Protein AF-A0A661SK79-F1 (afdb_monomer_lite)

Radius of gyration: 37.43 Å; chains: 1; bounding box: 78×34×116 Å

Secondary structure (DSSP, 8-state):
------------HHHHHHHHHHHHHHHHHHHHHHHHHHHHHSHHHHHHHHHHHHHHHTTSS-HHHHTHHHHHHHHHHHHHHHHHHHHHHHHHHHHIIIIIHHHHHHHHHHHHHHTT-TT------SSSHHHHHHHHHHHHHHHHHHHHHHHHHHHHHHHHHHHHHHHHHHSSS--HHHHHHHHHHHHHHHHHHHHHHHHHHHS-------

pLDDT: mean 87.16, std 12.62, range [37.53, 96.56]

Structure (mmCIF, N/CA/C/O backbone):
data_AF-A0A661SK79-F1
#
_entry.id   AF-A0A661SK79-F1
#
loop_
_atom_site.group_PDB
_atom_site.id
_atom_site.type_symbol
_atom_site.label_atom_id
_atom_site.label_alt_id
_atom_site.label_comp_id
_atom_site.label_asym_id
_atom_site.label_entity_id
_atom_site.label_seq_id
_atom_site.pdbx_PDB_ins_code
_atom_site.Cartn_x
_atom_site.Cartn_y
_atom_site.Cartn_z
_atom_site.occupancy
_atom_site.B_iso_or_equiv
_atom_site.auth_seq_id
_atom_site.auth_comp_id
_atom_site.auth_asym_id
_atom_site.auth_atom_id
_atom_site.pdbx_PDB_model_num
ATOM 1 N N . MET A 1 1 ? 19.620 -1.901 37.752 1.00 47.84 1 MET A N 1
ATOM 2 C CA . MET A 1 1 ? 20.521 -2.400 36.691 1.00 47.84 1 MET A CA 1
ATOM 3 C C . MET A 1 1 ? 20.091 -3.810 36.329 1.00 47.84 1 MET A C 1
ATOM 5 O O . MET A 1 1 ? 20.359 -4.714 37.102 1.00 47.84 1 MET A O 1
ATOM 9 N N . ASN A 1 2 ? 19.364 -3.959 35.220 1.00 37.53 2 ASN A N 1
ATOM 10 C CA . ASN A 1 2 ? 19.483 -5.086 34.293 1.00 37.53 2 ASN A CA 1
ATOM 11 C C . ASN A 1 2 ? 18.703 -4.750 33.012 1.00 37.53 2 ASN A C 1
ATOM 13 O O . ASN A 1 2 ? 17.481 -4.707 32.998 1.00 37.53 2 ASN A O 1
ATOM 17 N N . GLU A 1 3 ? 19.472 -4.395 31.985 1.00 42.34 3 GLU A N 1
ATOM 18 C CA . GLU A 1 3 ? 19.412 -5.050 30.678 1.00 42.34 3 GLU A CA 1
ATOM 19 C C . GLU A 1 3 ? 18.049 -5.132 29.962 1.00 42.34 3 GLU A C 1
ATOM 21 O O . GLU A 1 3 ? 17.517 -6.206 29.722 1.00 42.34 3 GLU A O 1
ATOM 26 N N . TYR A 1 4 ? 17.564 -3.986 29.478 1.00 46.66 4 TYR A N 1
ATOM 27 C CA . TYR A 1 4 ? 16.831 -3.927 28.205 1.00 46.66 4 TYR A CA 1
ATOM 28 C C . TYR A 1 4 ? 17.685 -3.187 27.176 1.00 46.66 4 TYR A C 1
ATOM 30 O O . TYR A 1 4 ? 17.387 -2.088 26.711 1.00 46.66 4 TYR A O 1
ATOM 38 N N . ALA A 1 5 ? 18.823 -3.804 26.861 1.00 48.47 5 ALA A N 1
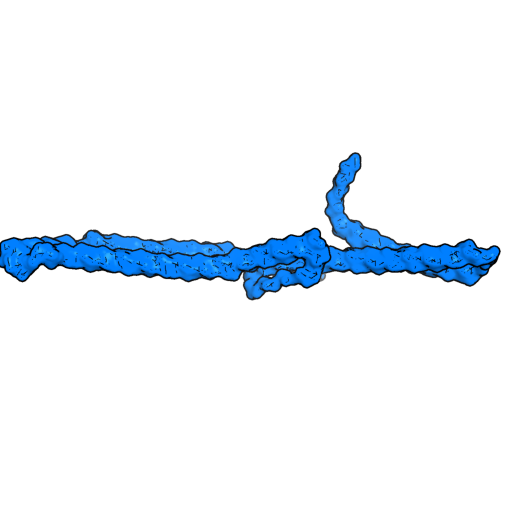ATOM 39 C CA . ALA A 1 5 ? 19.601 -3.478 25.686 1.00 48.47 5 ALA A CA 1
ATOM 40 C C . ALA A 1 5 ? 18.971 -4.167 24.464 1.00 48.47 5 ALA A C 1
ATOM 42 O O . ALA A 1 5 ? 18.981 -5.389 24.354 1.00 48.47 5 ALA A O 1
ATOM 43 N N . GLY A 1 6 ? 18.499 -3.363 23.509 1.00 48.44 6 GLY A N 1
ATOM 44 C CA . GLY A 1 6 ? 18.533 -3.716 22.089 1.00 48.44 6 GLY A CA 1
ATOM 45 C C . GLY A 1 6 ? 17.249 -4.259 21.455 1.00 48.44 6 GLY A C 1
ATOM 46 O O . GLY A 1 6 ? 17.018 -5.462 21.451 1.00 48.44 6 GLY A O 1
ATOM 47 N N . LYS A 1 7 ? 16.511 -3.366 20.776 1.00 47.19 7 LYS A N 1
ATOM 48 C CA . LYS A 1 7 ? 15.837 -3.516 19.456 1.00 47.19 7 LYS A CA 1
ATOM 49 C C . LYS A 1 7 ? 14.870 -2.329 19.310 1.00 47.19 7 LYS A C 1
ATOM 51 O O . LYS A 1 7 ? 14.135 -2.056 20.236 1.00 47.19 7 LYS A O 1
ATOM 56 N N . LYS A 1 8 ? 14.811 -1.548 18.233 1.00 47.47 8 LYS A N 1
ATOM 57 C CA . LYS A 1 8 ? 15.220 -1.720 16.835 1.00 47.47 8 LYS A CA 1
ATOM 58 C C . LYS A 1 8 ? 16.010 -0.486 16.383 1.00 47.47 8 LYS A C 1
ATOM 60 O O . LYS A 1 8 ? 15.503 0.627 16.425 1.00 47.47 8 LYS A O 1
ATOM 65 N N . LYS A 1 9 ? 17.197 -0.683 15.805 1.00 48.34 9 LYS A N 1
ATOM 66 C CA . LYS A 1 9 ? 17.617 0.199 14.707 1.00 48.34 9 LYS A CA 1
ATOM 67 C C . LYS A 1 9 ? 16.618 -0.064 13.578 1.00 48.34 9 LYS A C 1
ATOM 69 O O . LYS A 1 9 ? 16.749 -1.097 12.921 1.00 48.34 9 LYS A O 1
ATOM 74 N N . SER A 1 10 ? 15.612 0.795 13.401 1.00 54.12 10 SER A N 1
ATOM 75 C CA . SER A 1 10 ? 14.792 0.779 12.187 1.00 54.12 10 SER A CA 1
ATOM 76 C C . SER A 1 10 ? 15.742 1.084 11.034 1.00 54.12 10 SER A C 1
ATOM 78 O O . SER A 1 10 ? 16.257 2.190 10.872 1.00 54.12 10 SER A O 1
ATOM 80 N N . LYS A 1 11 ? 16.167 0.025 10.348 1.00 57.53 11 LYS A N 1
ATOM 81 C CA . LYS A 1 11 ? 17.057 0.135 9.203 1.00 57.53 11 LYS A CA 1
ATOM 82 C C . LYS A 1 11 ? 16.152 0.623 8.082 1.00 57.53 11 LYS A C 1
ATOM 84 O O . LYS A 1 11 ? 15.254 -0.123 7.717 1.00 57.53 11 LYS A O 1
ATOM 89 N N . HIS A 1 12 ? 16.377 1.851 7.613 1.00 60.12 12 HIS A N 1
ATOM 90 C CA . HIS A 1 12 ? 15.622 2.539 6.560 1.00 60.12 12 HIS A CA 1
ATOM 91 C C . HIS A 1 12 ? 15.527 1.717 5.253 1.00 60.12 12 HIS A C 1
ATOM 93 O O . HIS A 1 12 ? 16.247 1.966 4.280 1.00 60.12 12 HIS A O 1
ATOM 99 N N . ASN A 1 13 ? 14.719 0.659 5.241 1.00 77.12 13 ASN A N 1
ATOM 100 C CA . ASN A 1 13 ? 14.707 -0.354 4.193 1.00 77.12 13 ASN A CA 1
ATOM 101 C C . ASN A 1 13 ? 13.784 0.074 3.053 1.00 77.12 13 ASN A C 1
ATOM 103 O O . ASN A 1 13 ? 14.110 -0.178 1.891 1.00 77.12 13 ASN A O 1
ATOM 107 N N . LEU A 1 14 ? 12.679 0.762 3.354 1.00 84.50 14 LEU A N 1
ATOM 108 C CA . LEU A 1 14 ? 11.787 1.323 2.346 1.00 84.50 14 LEU A CA 1
ATOM 109 C C . LEU A 1 14 ? 12.487 2.442 1.581 1.00 84.50 14 LEU A C 1
ATOM 111 O O . LEU A 1 14 ? 12.554 2.377 0.357 1.00 84.50 14 LEU A O 1
ATOM 115 N N . GLN A 1 15 ? 13.096 3.404 2.284 1.00 84.19 15 GLN A N 1
ATOM 116 C CA . GLN A 1 15 ? 13.842 4.488 1.635 1.00 84.19 15 GLN A CA 1
ATOM 117 C C . GLN A 1 15 ? 14.949 3.927 0.734 1.00 84.19 15 GLN A C 1
ATOM 119 O O . GLN A 1 15 ? 15.106 4.352 -0.411 1.00 84.19 15 GLN A O 1
ATOM 124 N N . ARG A 1 16 ? 15.686 2.917 1.213 1.00 87.44 16 ARG A N 1
ATOM 125 C CA . ARG A 1 16 ? 16.704 2.234 0.408 1.00 87.44 16 ARG A CA 1
ATOM 126 C C . ARG A 1 16 ? 16.103 1.551 -0.822 1.00 87.44 16 ARG A C 1
ATOM 128 O O . ARG A 1 16 ? 16.699 1.621 -1.890 1.00 87.44 16 ARG A O 1
ATOM 135 N N . THR A 1 17 ? 14.939 0.922 -0.691 1.00 87.31 17 THR A N 1
ATOM 136 C CA . THR A 1 17 ? 14.228 0.284 -1.811 1.00 87.31 17 THR A CA 1
ATOM 137 C C . THR A 1 17 ? 13.778 1.317 -2.846 1.00 87.31 17 THR A C 1
ATOM 139 O O . THR A 1 17 ? 14.004 1.116 -4.037 1.00 87.31 17 THR A O 1
ATOM 142 N N . MET A 1 18 ? 13.246 2.463 -2.408 1.00 90.44 18 MET A N 1
ATOM 143 C CA . MET A 1 18 ? 12.892 3.574 -3.298 1.00 90.44 18 MET A CA 1
ATOM 144 C C . MET A 1 18 ? 14.120 4.099 -4.050 1.00 90.44 18 MET A C 1
ATOM 146 O O . MET A 1 18 ? 14.074 4.255 -5.268 1.00 90.44 18 MET A O 1
ATOM 150 N N . ILE A 1 19 ? 15.244 4.302 -3.351 1.00 91.81 19 ILE A N 1
ATOM 151 C CA . ILE A 1 19 ? 16.511 4.704 -3.979 1.00 91.81 19 ILE A CA 1
ATOM 152 C C . ILE A 1 19 ? 16.958 3.662 -5.011 1.00 91.81 19 ILE A C 1
ATOM 154 O O . ILE A 1 19 ? 17.368 4.038 -6.104 1.00 91.81 19 ILE A O 1
ATOM 158 N N . ILE A 1 20 ? 16.851 2.364 -4.709 1.00 90.75 20 ILE A N 1
ATOM 159 C CA . ILE A 1 20 ? 17.201 1.295 -5.656 1.00 90.75 20 ILE A CA 1
ATOM 160 C C . ILE A 1 20 ? 16.344 1.381 -6.925 1.00 90.75 20 ILE A C 1
ATOM 162 O O . ILE A 1 20 ? 16.894 1.262 -8.014 1.00 90.75 20 ILE A O 1
ATOM 166 N N . TYR A 1 21 ? 15.038 1.633 -6.823 1.00 92.75 21 TYR A N 1
ATOM 167 C CA . TYR A 1 21 ? 14.179 1.801 -8.001 1.00 92.75 21 TYR A CA 1
ATOM 168 C C . TYR A 1 21 ? 14.593 2.995 -8.867 1.00 92.75 21 TYR A C 1
ATOM 170 O O . TYR A 1 21 ? 14.729 2.846 -10.084 1.00 92.75 21 TYR A O 1
ATOM 178 N N . PHE A 1 22 ? 14.887 4.147 -8.257 1.00 92.12 22 PHE A N 1
ATOM 179 C CA . PHE A 1 22 ? 15.407 5.303 -8.995 1.00 92.12 22 PHE A CA 1
ATOM 180 C C . PHE A 1 22 ? 16.770 5.021 -9.631 1.00 92.12 22 PHE A C 1
ATOM 182 O O . PHE A 1 22 ? 16.997 5.390 -10.783 1.00 92.12 22 PHE A O 1
ATOM 189 N N . LEU A 1 23 ? 17.663 4.332 -8.917 1.00 93.81 23 LEU A N 1
ATOM 190 C CA . LEU A 1 23 ? 18.970 3.947 -9.443 1.00 93.81 23 LEU A CA 1
ATOM 191 C C . LEU A 1 23 ? 18.857 2.944 -10.591 1.00 93.81 23 LEU A C 1
ATOM 193 O O . LEU A 1 23 ? 19.612 3.067 -11.546 1.00 93.81 23 LEU A O 1
ATOM 197 N N . LEU A 1 24 ? 17.921 1.993 -10.548 1.00 90.69 24 LEU A N 1
ATOM 198 C CA . LEU A 1 24 ? 17.693 1.042 -11.641 1.00 90.69 24 LEU A CA 1
ATOM 199 C C . LEU A 1 24 ? 17.244 1.755 -12.920 1.00 90.69 24 LEU A C 1
ATOM 201 O O . LEU A 1 24 ? 17.809 1.513 -13.985 1.00 90.69 24 LEU A O 1
ATOM 205 N N . ILE A 1 25 ? 16.282 2.674 -12.807 1.00 92.31 25 ILE A N 1
ATOM 206 C CA . ILE A 1 25 ? 15.815 3.491 -13.937 1.00 92.31 25 ILE A CA 1
ATOM 207 C C . ILE A 1 25 ? 16.945 4.384 -14.458 1.00 92.31 25 ILE A C 1
ATOM 209 O O . ILE A 1 25 ? 17.190 4.440 -15.666 1.00 92.31 25 ILE A O 1
ATOM 213 N N . GLY A 1 26 ? 17.643 5.075 -13.554 1.00 93.06 26 GLY A N 1
ATOM 214 C CA . GLY A 1 26 ? 18.739 5.977 -13.899 1.00 93.06 26 GLY A CA 1
ATOM 215 C C . GLY A 1 26 ? 19.896 5.244 -14.570 1.00 93.06 26 GLY A C 1
ATOM 216 O O . GLY A 1 26 ? 20.400 5.700 -15.592 1.00 93.06 26 GLY A O 1
ATOM 217 N N . PHE A 1 27 ? 20.270 4.073 -14.054 1.00 94.12 27 PHE A N 1
ATOM 218 C CA . PHE A 1 27 ? 21.313 3.229 -14.628 1.00 94.12 27 PHE A CA 1
ATOM 219 C C . PHE A 1 27 ? 20.920 2.696 -16.008 1.00 94.12 27 PHE A C 1
ATOM 221 O O . PHE A 1 27 ? 21.717 2.797 -16.936 1.00 94.12 27 PHE A O 1
ATOM 228 N N . ALA A 1 28 ? 19.690 2.196 -16.177 1.00 91.62 28 ALA A N 1
ATOM 229 C CA . ALA A 1 28 ? 19.197 1.740 -17.478 1.00 91.62 28 ALA A CA 1
ATOM 230 C C . ALA A 1 28 ? 19.194 2.876 -18.515 1.00 91.62 28 ALA A C 1
ATOM 232 O O . ALA A 1 28 ? 19.657 2.696 -19.640 1.00 91.62 28 ALA A O 1
ATOM 233 N N . SER A 1 29 ? 18.738 4.064 -18.111 1.00 92.12 29 SER A N 1
ATOM 234 C CA . SER A 1 29 ? 18.712 5.253 -18.971 1.00 92.12 29 SER A CA 1
ATOM 235 C C . SER A 1 29 ? 20.121 5.718 -19.344 1.00 92.12 29 SER A C 1
ATOM 237 O O . SER A 1 29 ? 20.377 6.057 -20.497 1.00 92.12 29 SER A O 1
ATOM 239 N N . LEU A 1 30 ? 21.053 5.705 -18.385 1.00 94.62 30 LEU A N 1
ATOM 240 C CA . LEU A 1 30 ? 22.444 6.093 -18.610 1.00 94.62 30 LEU A CA 1
ATOM 241 C C . LEU A 1 30 ? 23.165 5.105 -19.532 1.00 94.62 30 LEU A C 1
ATOM 243 O O . LEU A 1 30 ? 23.860 5.540 -20.444 1.00 94.62 30 LEU A O 1
ATOM 247 N N . LEU A 1 31 ? 22.976 3.798 -19.335 1.00 93.69 31 LEU A N 1
ATOM 248 C CA . LEU A 1 31 ? 2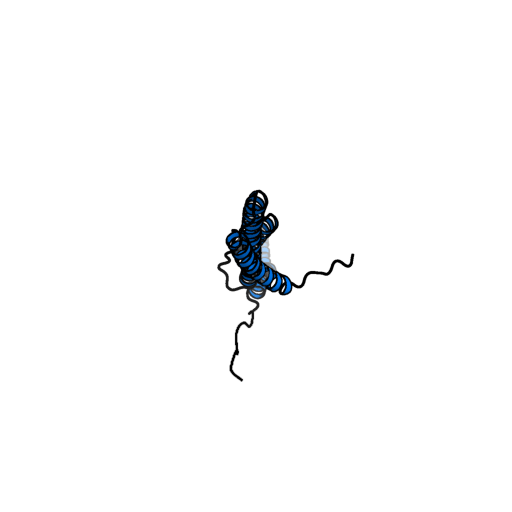3.582 2.759 -20.172 1.00 93.69 31 LEU A CA 1
ATOM 249 C C . LEU A 1 31 ? 23.141 2.911 -21.632 1.00 93.69 31 LEU A C 1
ATOM 251 O O . LEU A 1 31 ? 23.985 2.976 -22.523 1.00 93.69 31 LEU A O 1
ATOM 255 N N . VAL A 1 32 ? 21.836 3.067 -21.861 1.00 92.88 32 VAL A N 1
ATOM 256 C CA . VAL A 1 32 ? 21.282 3.310 -23.200 1.00 92.88 32 VAL A CA 1
ATOM 257 C C . VAL A 1 32 ? 21.792 4.624 -23.793 1.00 92.88 32 VAL A C 1
ATOM 259 O O . VAL A 1 32 ? 22.145 4.674 -24.970 1.00 92.88 32 VAL A O 1
ATOM 262 N N . GLY A 1 33 ? 21.872 5.687 -22.989 1.00 91.31 33 GLY A N 1
ATOM 263 C CA . GLY A 1 33 ? 22.421 6.967 -23.431 1.00 91.31 33 GLY A CA 1
ATOM 264 C C . GLY A 1 33 ? 23.878 6.855 -23.884 1.00 91.31 33 GLY A C 1
ATOM 265 O O . GLY A 1 33 ? 24.234 7.383 -24.936 1.00 91.31 33 GLY A O 1
ATOM 266 N N . VAL A 1 34 ? 24.712 6.131 -23.132 1.00 93.25 34 VAL A N 1
ATOM 267 C CA . VAL A 1 34 ? 26.117 5.881 -23.491 1.00 93.25 34 VAL A CA 1
ATOM 268 C C . VAL A 1 34 ? 26.215 5.075 -24.783 1.00 93.25 34 VAL A C 1
ATOM 270 O O . VAL A 1 34 ? 26.976 5.461 -25.669 1.00 93.25 34 VAL A O 1
ATOM 273 N N . GLU A 1 35 ? 25.433 4.002 -24.919 1.00 90.81 35 GLU A N 1
ATOM 274 C CA . GLU A 1 35 ? 25.423 3.177 -26.132 1.00 90.81 35 GLU A CA 1
ATOM 275 C C . GLU A 1 35 ? 25.020 3.998 -27.367 1.00 90.81 35 GLU A C 1
ATOM 277 O O . GLU A 1 35 ? 25.722 3.990 -28.379 1.00 90.81 35 GLU A O 1
ATOM 282 N N . PHE A 1 36 ? 23.964 4.806 -27.256 1.00 90.94 36 PHE A N 1
ATOM 283 C CA . PHE A 1 36 ? 23.519 5.688 -28.335 1.00 90.94 36 PHE A CA 1
ATOM 284 C C . PHE A 1 36 ? 24.570 6.748 -28.712 1.00 90.94 36 PHE A C 1
ATOM 286 O O . PHE A 1 36 ? 24.777 7.042 -29.894 1.00 90.94 36 PHE A O 1
ATOM 293 N N . ILE A 1 37 ? 25.267 7.329 -27.729 1.00 90.38 37 ILE A N 1
ATOM 294 C CA . ILE A 1 37 ? 26.353 8.287 -27.986 1.00 90.38 37 ILE A CA 1
ATOM 295 C C . ILE A 1 37 ? 27.514 7.604 -28.718 1.00 90.38 37 ILE A C 1
ATOM 297 O O . ILE A 1 37 ? 28.052 8.182 -29.664 1.00 90.38 37 ILE A O 1
ATOM 301 N N . MET A 1 38 ? 27.883 6.383 -28.324 1.00 88.88 38 MET A N 1
ATOM 302 C CA . MET A 1 38 ? 28.943 5.623 -28.991 1.00 88.88 38 MET A CA 1
ATOM 303 C C . MET A 1 38 ? 28.592 5.313 -30.451 1.00 88.88 38 MET A C 1
ATOM 305 O O . MET A 1 38 ? 29.424 5.536 -31.330 1.00 88.88 38 MET A O 1
ATOM 309 N N . ASP A 1 39 ? 27.354 4.896 -30.727 1.00 87.19 39 ASP A N 1
ATOM 310 C CA . ASP A 1 39 ? 26.902 4.611 -32.096 1.00 87.19 39 ASP A CA 1
ATOM 311 C C . ASP A 1 39 ? 26.860 5.867 -32.986 1.00 87.19 39 ASP A C 1
ATOM 313 O O . ASP A 1 39 ? 27.085 5.791 -34.195 1.00 87.19 39 ASP A O 1
ATOM 317 N N . THR A 1 40 ? 26.563 7.036 -32.404 1.00 86.25 40 THR A N 1
ATOM 318 C CA . THR A 1 40 ? 26.434 8.303 -33.149 1.00 86.25 40 THR A CA 1
ATOM 319 C C . THR A 1 40 ? 27.763 9.021 -33.370 1.00 86.25 40 THR A C 1
ATOM 321 O O . THR A 1 40 ? 27.955 9.633 -34.420 1.00 86.25 40 THR A O 1
ATOM 324 N N . HIS A 1 41 ? 28.683 8.960 -32.404 1.00 83.19 41 HIS A N 1
ATOM 325 C CA . HIS A 1 41 ? 30.002 9.601 -32.489 1.00 83.19 41 HIS A CA 1
ATOM 326 C C . HIS A 1 41 ? 31.081 8.690 -33.082 1.00 83.19 41 HIS A C 1
ATOM 328 O O . HIS A 1 41 ? 32.176 9.161 -33.398 1.00 83.19 41 HIS A O 1
ATOM 334 N N . GLY A 1 42 ? 30.793 7.396 -33.236 1.00 76.19 42 GLY A N 1
ATOM 335 C CA . GLY A 1 42 ? 31.697 6.446 -33.864 1.00 76.19 42 GLY A CA 1
ATOM 336 C C . GLY A 1 42 ? 32.086 6.879 -35.279 1.00 76.19 42 GLY A C 1
ATOM 337 O O . GLY A 1 42 ? 31.244 7.258 -36.098 1.00 76.19 42 GLY A O 1
ATOM 338 N N . ALA A 1 43 ? 33.379 6.772 -35.601 1.00 79.62 43 ALA A N 1
ATOM 339 C CA . ALA A 1 43 ? 33.870 7.000 -36.962 1.00 79.62 43 ALA A CA 1
ATOM 340 C C . ALA A 1 43 ? 33.218 6.044 -37.981 1.00 79.62 43 ALA A C 1
ATOM 342 O O . ALA A 1 43 ? 33.166 6.366 -39.167 1.00 79.62 43 ALA A O 1
ATOM 343 N N . GLU A 1 44 ? 32.675 4.916 -37.512 1.00 85.06 44 GLU A N 1
ATOM 344 C CA . GLU A 1 44 ? 31.994 3.897 -38.310 1.00 85.06 44 GLU A CA 1
ATOM 345 C C . GLU A 1 44 ? 30.802 4.444 -39.096 1.00 85.06 44 GLU A C 1
ATOM 347 O O . GLU A 1 44 ? 30.720 4.205 -40.298 1.00 85.06 44 GLU A O 1
ATOM 352 N N . LEU A 1 45 ? 29.907 5.221 -38.468 1.00 88.19 45 LEU A N 1
ATOM 353 C CA . LEU A 1 45 ? 28.733 5.768 -39.156 1.00 88.19 45 LEU A CA 1
ATOM 354 C C . LEU A 1 45 ? 29.161 6.710 -40.284 1.00 88.19 45 LEU A C 1
ATOM 356 O O . LEU A 1 45 ? 28.703 6.589 -41.421 1.00 88.19 45 LEU A O 1
ATOM 360 N N . LYS A 1 46 ? 30.082 7.628 -39.973 1.00 88.00 46 LYS A N 1
ATOM 361 C CA . LYS A 1 46 ? 30.616 8.591 -40.939 1.00 88.00 46 LYS A CA 1
ATOM 362 C C . LYS A 1 46 ? 31.322 7.868 -42.089 1.00 88.00 46 LYS A C 1
ATOM 364 O O . LYS A 1 46 ? 31.054 8.171 -43.247 1.00 88.00 46 LYS A O 1
ATOM 369 N N . GLN A 1 47 ? 32.183 6.897 -41.789 1.00 91.00 47 GLN A N 1
ATOM 370 C CA . GLN A 1 47 ? 32.929 6.133 -42.789 1.00 91.00 47 GLN A CA 1
ATOM 371 C C . GLN A 1 47 ? 32.012 5.275 -43.669 1.00 91.00 47 GLN A C 1
ATOM 373 O O . GLN A 1 47 ? 32.186 5.262 -44.888 1.00 91.00 47 GLN A O 1
ATOM 378 N N . ALA A 1 48 ? 31.016 4.607 -43.080 1.00 90.12 48 ALA A N 1
ATOM 379 C CA . ALA A 1 48 ? 30.027 3.822 -43.812 1.00 90.12 48 ALA A CA 1
ATOM 380 C C . ALA A 1 48 ? 29.206 4.702 -44.763 1.00 90.12 48 ALA A C 1
ATOM 382 O O . ALA A 1 48 ? 29.015 4.335 -45.921 1.00 90.12 48 ALA A O 1
ATOM 383 N N . LEU A 1 49 ? 28.789 5.889 -44.310 1.00 91.81 49 LEU A N 1
ATOM 384 C CA . LEU A 1 49 ? 28.089 6.852 -45.158 1.00 91.81 49 LEU A CA 1
ATOM 385 C C . LEU A 1 49 ? 28.970 7.338 -46.309 1.00 91.81 49 LEU A C 1
ATOM 387 O O . LEU A 1 49 ? 28.551 7.242 -47.458 1.00 91.81 49 LEU A O 1
ATOM 391 N N . PHE A 1 50 ? 30.199 7.797 -46.040 1.00 92.81 50 PHE A N 1
ATOM 392 C CA . PHE A 1 50 ? 31.114 8.235 -47.105 1.00 92.81 50 PHE A CA 1
ATOM 393 C C . PHE A 1 50 ? 31.400 7.126 -48.121 1.00 92.81 50 PHE A C 1
ATOM 395 O O . PHE A 1 50 ? 31.368 7.383 -49.323 1.00 92.81 50 PHE A O 1
ATOM 402 N N . SER A 1 51 ? 31.621 5.892 -47.657 1.00 93.69 51 SER A N 1
ATOM 403 C CA . SER A 1 51 ? 31.832 4.742 -48.540 1.00 93.69 51 SER A CA 1
ATOM 404 C C . SER A 1 51 ? 30.610 4.464 -49.416 1.00 93.69 51 SER A C 1
ATOM 406 O O . SER A 1 51 ? 30.758 4.218 -50.612 1.00 93.69 51 SER A O 1
ATOM 408 N N . ASN A 1 52 ? 29.402 4.542 -48.856 1.00 94.69 52 ASN A N 1
ATOM 409 C CA . ASN A 1 52 ? 28.183 4.342 -49.629 1.00 94.69 52 ASN A CA 1
ATOM 410 C C . ASN A 1 52 ? 27.949 5.480 -50.639 1.00 94.69 52 ASN A C 1
ATOM 412 O O . ASN A 1 52 ? 27.581 5.206 -51.778 1.00 94.69 52 ASN A O 1
ATOM 416 N N . PHE A 1 53 ? 28.234 6.738 -50.283 1.00 94.31 53 PHE A N 1
ATOM 417 C CA . PHE A 1 53 ? 28.185 7.859 -51.233 1.00 94.31 53 PHE A CA 1
ATOM 418 C C . PHE A 1 53 ? 29.142 7.658 -52.418 1.00 94.31 53 PHE A C 1
ATOM 420 O O . PHE A 1 53 ? 28.765 7.911 -53.563 1.00 94.31 53 PHE A O 1
ATOM 427 N N . GLU A 1 54 ? 30.361 7.172 -52.167 1.00 93.69 54 GLU A N 1
ATOM 428 C CA . GLU A 1 54 ? 31.331 6.877 -53.228 1.00 93.69 54 GLU A CA 1
ATOM 429 C C . GLU A 1 54 ? 30.833 5.759 -54.159 1.00 93.69 54 GLU A C 1
ATOM 431 O O . GLU A 1 54 ? 30.868 5.909 -55.381 1.00 93.69 54 GLU A O 1
ATOM 436 N N . LYS A 1 55 ? 30.302 4.665 -53.595 1.00 94.06 55 LYS A N 1
ATOM 437 C CA . LYS A 1 55 ? 29.707 3.559 -54.368 1.00 94.06 55 LYS A CA 1
ATOM 438 C C . LYS A 1 55 ? 28.509 4.011 -55.201 1.00 94.06 55 LYS A C 1
ATOM 440 O O . LYS A 1 55 ? 28.363 3.595 -56.348 1.00 94.06 55 LYS A O 1
ATOM 445 N N . HIS A 1 56 ? 27.673 4.890 -54.655 1.00 93.25 56 HIS A N 1
ATOM 446 C CA . HIS A 1 56 ? 26.535 5.442 -55.382 1.00 93.25 56 HIS A CA 1
ATOM 447 C C . HIS A 1 56 ? 26.979 6.316 -56.562 1.00 93.25 56 HIS A C 1
ATOM 449 O O . HIS A 1 56 ? 26.439 6.183 -57.655 1.00 93.25 56 HIS A O 1
ATOM 455 N N . SER A 1 57 ? 28.019 7.138 -56.373 1.00 92.88 57 SER A N 1
ATOM 456 C CA . SER A 1 57 ? 28.635 7.933 -57.448 1.00 92.88 57 SER A CA 1
ATOM 457 C C . SER A 1 57 ? 29.179 7.064 -58.594 1.00 92.88 57 SER A C 1
ATOM 459 O O . SER A 1 57 ? 29.170 7.476 -59.751 1.00 92.88 57 SER A O 1
ATOM 461 N N . ARG A 1 58 ? 29.607 5.829 -58.291 1.00 95.00 58 ARG A N 1
ATOM 462 C CA . ARG A 1 58 ? 30.011 4.817 -59.284 1.00 95.00 58 ARG A CA 1
ATOM 463 C C . ARG A 1 58 ? 28.848 3.989 -59.860 1.00 95.00 58 ARG A C 1
ATOM 465 O O . ARG A 1 58 ? 29.107 3.033 -60.585 1.00 95.00 58 ARG A O 1
ATOM 472 N N . ASN A 1 59 ? 27.589 4.330 -59.567 1.00 92.94 59 ASN A N 1
ATOM 473 C CA . ASN A 1 59 ? 26.389 3.564 -59.936 1.00 92.94 59 ASN A CA 1
ATOM 474 C C . ASN A 1 59 ? 26.381 2.103 -59.416 1.00 92.94 59 ASN A C 1
ATOM 476 O O . ASN A 1 59 ? 25.702 1.252 -59.987 1.00 92.94 59 ASN A O 1
ATOM 480 N N . GLU A 1 60 ? 27.111 1.793 -58.336 1.00 94.25 60 GLU A N 1
ATOM 481 C CA . GLU A 1 60 ? 27.191 0.432 -57.772 1.00 94.25 60 GLU A CA 1
ATOM 482 C C . GLU A 1 60 ? 26.034 0.107 -56.813 1.00 94.25 60 GLU A C 1
ATOM 484 O O . GLU A 1 60 ? 25.684 -1.060 -56.657 1.00 94.25 60 GLU A O 1
ATOM 489 N N . ILE A 1 61 ? 25.453 1.123 -56.165 1.00 94.25 61 ILE A N 1
ATOM 490 C CA . ILE A 1 61 ? 24.345 0.977 -55.208 1.00 94.25 61 ILE A CA 1
ATOM 491 C C . ILE A 1 61 ? 23.230 1.990 -55.483 1.00 94.25 61 ILE A C 1
ATOM 493 O O . ILE A 1 61 ? 23.467 3.076 -56.028 1.00 94.25 61 ILE A O 1
ATOM 497 N N . SER A 1 62 ? 22.009 1.649 -55.077 1.00 93.88 62 SER A N 1
ATOM 498 C CA . SER A 1 62 ? 20.836 2.520 -55.201 1.00 93.88 62 SER A CA 1
ATOM 499 C C . SER A 1 62 ? 20.891 3.736 -54.251 1.00 93.88 62 SER A C 1
ATOM 501 O O . SER A 1 62 ? 21.608 3.697 -53.248 1.00 93.88 62 SER A O 1
ATOM 503 N N . PRO A 1 63 ? 20.133 4.820 -54.524 1.00 88.44 63 PRO A N 1
ATOM 504 C CA . PRO A 1 63 ? 20.018 5.957 -53.604 1.00 88.44 63 PRO A CA 1
ATOM 505 C C . PRO A 1 63 ? 19.557 5.568 -52.189 1.00 88.44 63 PRO A C 1
ATOM 507 O O . PRO A 1 63 ? 20.017 6.158 -51.215 1.00 88.44 63 PRO A O 1
ATOM 510 N N . ASP A 1 64 ? 18.691 4.557 -52.065 1.00 91.12 64 ASP A N 1
ATOM 511 C CA . ASP A 1 64 ? 18.146 4.111 -50.776 1.00 91.12 64 ASP A CA 1
ATOM 512 C C . ASP A 1 64 ? 19.217 3.420 -49.913 1.00 91.12 64 ASP A C 1
ATOM 514 O O . ASP A 1 64 ? 19.293 3.618 -48.699 1.00 91.12 64 ASP A O 1
ATOM 518 N N . GLU A 1 65 ? 20.121 2.664 -50.541 1.00 91.81 65 GLU A N 1
ATOM 519 C CA . GLU A 1 65 ? 21.224 1.983 -49.854 1.00 91.81 65 GLU A CA 1
ATOM 520 C C . GLU A 1 65 ? 22.270 2.950 -49.282 1.00 91.81 65 GLU A C 1
ATOM 522 O O . GLU A 1 65 ? 22.988 2.597 -48.338 1.00 91.81 65 GLU A O 1
ATOM 527 N N . VAL A 1 66 ? 22.330 4.188 -49.789 1.00 93.19 66 VAL A N 1
ATOM 528 C CA . VAL A 1 66 ? 23.211 5.232 -49.244 1.00 93.19 66 VAL A CA 1
ATOM 529 C C . VAL A 1 66 ? 22.899 5.492 -47.771 1.00 93.19 66 VAL A C 1
ATOM 531 O O . VAL A 1 66 ? 23.820 5.604 -46.959 1.00 93.19 66 VAL A O 1
ATOM 534 N N . PHE A 1 67 ? 21.615 5.498 -47.408 1.00 93.19 67 PHE A N 1
ATOM 535 C CA . PHE A 1 67 ? 21.139 5.819 -46.061 1.00 93.19 67 PHE A CA 1
ATOM 536 C C . PHE A 1 67 ? 20.925 4.601 -45.156 1.00 93.19 67 PHE A C 1
ATOM 538 O O . PHE A 1 67 ? 20.607 4.771 -43.977 1.00 93.19 67 PHE A O 1
ATOM 545 N N . ALA A 1 68 ? 21.198 3.385 -45.638 1.00 92.25 68 ALA A N 1
ATOM 546 C CA . ALA A 1 68 ? 21.070 2.162 -44.845 1.00 92.25 68 ALA A CA 1
ATOM 547 C C . ALA A 1 68 ? 21.770 2.213 -43.460 1.00 92.25 68 ALA A C 1
ATOM 549 O O . ALA A 1 68 ? 21.209 1.680 -42.497 1.00 92.25 68 ALA A O 1
ATOM 550 N N . PRO A 1 69 ? 22.949 2.856 -43.282 1.00 91.00 69 PRO A N 1
ATOM 551 C CA . PRO A 1 69 ? 23.546 3.042 -41.955 1.00 91.00 69 PRO A CA 1
ATOM 552 C C . PRO A 1 69 ? 22.690 3.894 -40.997 1.00 91.00 69 PRO A C 1
ATOM 554 O O . PRO A 1 69 ? 22.628 3.590 -39.806 1.00 91.00 69 PRO A O 1
ATOM 557 N N . ILE A 1 70 ? 21.991 4.918 -41.503 1.00 91.69 70 ILE A N 1
ATOM 558 C CA . ILE A 1 70 ? 21.081 5.761 -40.706 1.00 91.69 70 ILE A CA 1
ATOM 559 C C . ILE A 1 70 ? 19.825 4.978 -40.324 1.00 91.69 70 ILE A C 1
ATOM 561 O O . ILE A 1 70 ? 19.391 5.047 -39.174 1.00 91.69 70 ILE A O 1
ATOM 565 N N . ASP A 1 71 ? 19.262 4.187 -41.240 1.00 91.50 71 ASP A N 1
ATOM 566 C CA . ASP A 1 71 ? 18.099 3.348 -40.928 1.00 91.50 71 ASP A CA 1
ATOM 567 C C . ASP A 1 71 ? 18.419 2.293 -39.862 1.00 91.50 71 ASP A C 1
ATOM 569 O O . ASP A 1 71 ? 17.612 2.057 -38.958 1.00 91.50 71 ASP A O 1
ATOM 573 N N . LYS A 1 72 ? 19.619 1.698 -39.909 1.00 90.69 72 LYS A N 1
ATOM 574 C CA . LYS A 1 72 ? 20.104 0.794 -38.854 1.00 90.69 72 LYS A CA 1
ATOM 575 C C . LYS A 1 72 ? 20.189 1.500 -37.500 1.00 90.69 72 LYS A C 1
ATOM 577 O O . LYS A 1 72 ? 19.697 0.955 -36.512 1.00 90.69 72 LYS A O 1
ATOM 582 N N . LEU A 1 73 ? 20.750 2.711 -37.463 1.00 91.69 73 LEU A N 1
ATOM 583 C CA . LEU A 1 73 ? 20.831 3.526 -36.248 1.00 91.69 73 LEU A CA 1
ATOM 584 C C . LEU A 1 73 ? 19.434 3.862 -35.701 1.00 91.69 73 LEU A C 1
ATOM 586 O O . LEU A 1 73 ? 19.188 3.688 -34.508 1.00 91.69 73 LEU A O 1
ATOM 590 N N . ARG A 1 74 ? 18.495 4.278 -36.565 1.00 91.69 74 ARG A N 1
ATOM 591 C CA . ARG A 1 74 ? 17.099 4.555 -36.183 1.00 91.69 74 ARG A CA 1
ATOM 592 C C . ARG A 1 74 ? 16.442 3.325 -35.564 1.00 91.69 74 ARG A C 1
ATOM 594 O O . ARG A 1 74 ? 15.846 3.425 -34.496 1.00 91.69 74 ARG A O 1
ATOM 601 N N . ASN A 1 75 ? 16.550 2.169 -36.215 1.00 91.69 75 ASN A N 1
ATOM 602 C CA . ASN A 1 75 ? 15.927 0.938 -35.729 1.00 91.69 75 ASN A CA 1
ATOM 603 C C . ASN A 1 75 ? 16.538 0.489 -34.391 1.00 91.69 75 ASN A C 1
ATOM 605 O O . ASN A 1 75 ? 15.802 0.076 -33.495 1.00 91.69 75 ASN A O 1
ATOM 609 N N . LYS A 1 76 ? 17.859 0.641 -34.214 1.00 92.12 76 LYS A N 1
ATOM 610 C CA . LYS A 1 76 ? 18.529 0.402 -32.927 1.00 92.12 76 LYS A CA 1
ATOM 611 C C . LYS A 1 76 ? 18.044 1.377 -31.846 1.00 92.12 76 LYS A C 1
ATOM 613 O O . LYS A 1 76 ? 17.746 0.949 -30.736 1.00 92.12 76 LYS A O 1
ATOM 618 N N . ALA A 1 77 ? 17.880 2.662 -32.169 1.00 93.19 77 ALA A N 1
ATOM 619 C CA . ALA A 1 77 ? 17.342 3.659 -31.241 1.00 93.19 77 ALA A CA 1
ATOM 620 C C . ALA A 1 77 ? 15.897 3.349 -30.814 1.00 93.19 77 ALA A C 1
ATOM 622 O O . ALA A 1 77 ? 15.578 3.422 -29.629 1.00 93.19 77 ALA A O 1
ATOM 623 N N . ILE A 1 78 ? 15.038 2.931 -31.751 1.00 95.44 78 ILE A N 1
ATOM 624 C CA . ILE A 1 78 ? 13.667 2.485 -31.452 1.00 95.44 78 ILE A CA 1
ATOM 625 C C . ILE A 1 78 ? 13.687 1.280 -30.500 1.00 95.44 78 ILE A C 1
ATOM 627 O O . ILE A 1 78 ? 12.936 1.261 -29.524 1.00 95.44 78 ILE A O 1
ATOM 631 N N . LEU A 1 79 ? 14.572 0.305 -30.738 1.00 94.69 79 LEU A N 1
ATOM 632 C CA . LEU A 1 79 ? 14.743 -0.851 -29.855 1.00 94.69 79 LEU A CA 1
ATOM 633 C C . LEU A 1 79 ? 15.172 -0.424 -28.442 1.00 94.69 79 LEU A C 1
ATOM 635 O O . LEU A 1 79 ? 14.598 -0.886 -27.459 1.00 94.69 79 LEU A O 1
ATOM 639 N N . MET A 1 80 ? 16.138 0.487 -28.328 1.00 93.88 80 MET A N 1
ATOM 640 C CA . MET A 1 80 ? 16.606 1.006 -27.040 1.00 93.88 80 MET A CA 1
ATOM 641 C C . MET A 1 80 ? 15.505 1.738 -26.262 1.00 93.88 80 MET A C 1
ATOM 643 O O . MET A 1 80 ? 15.349 1.519 -25.060 1.00 93.88 80 MET A O 1
ATOM 647 N N . ILE A 1 81 ? 14.690 2.552 -26.942 1.00 94.06 81 ILE A N 1
ATOM 648 C CA . ILE A 1 81 ? 13.524 3.210 -26.330 1.00 94.06 81 ILE A CA 1
ATOM 649 C C . ILE A 1 81 ? 12.527 2.163 -25.822 1.00 94.06 81 ILE A C 1
ATOM 651 O O . ILE A 1 81 ? 12.035 2.279 -24.699 1.00 94.06 81 ILE A O 1
ATOM 655 N N . ALA A 1 82 ? 12.258 1.119 -26.612 1.00 95.19 82 ALA A N 1
ATOM 656 C CA . ALA A 1 82 ? 11.379 0.031 -26.197 1.00 95.19 82 ALA A CA 1
ATOM 657 C C . ALA A 1 82 ? 11.910 -0.695 -24.945 1.00 95.19 82 ALA A C 1
ATOM 659 O O . ALA A 1 82 ? 11.130 -1.009 -24.046 1.00 95.19 82 ALA A O 1
ATOM 660 N N . ILE A 1 83 ? 13.228 -0.895 -24.839 1.00 92.69 83 ILE A N 1
ATOM 661 C CA . ILE A 1 83 ? 13.869 -1.494 -23.658 1.00 92.69 83 ILE A CA 1
ATOM 662 C C . ILE A 1 83 ? 13.709 -0.593 -22.425 1.00 92.69 83 ILE A C 1
ATOM 664 O O . ILE A 1 83 ? 13.308 -1.087 -21.371 1.00 92.69 83 ILE A O 1
ATOM 668 N N . ILE A 1 84 ? 13.958 0.718 -22.536 1.00 94.12 84 ILE A N 1
ATOM 669 C CA . ILE A 1 84 ? 13.752 1.657 -21.415 1.00 94.12 84 ILE A CA 1
ATOM 670 C C . ILE A 1 84 ? 12.291 1.642 -20.964 1.00 94.12 84 ILE A C 1
ATOM 672 O O . ILE A 1 84 ? 12.022 1.551 -19.768 1.00 94.12 84 ILE A O 1
ATOM 676 N N . MET A 1 85 ? 11.350 1.703 -21.910 1.00 95.44 85 MET A N 1
ATOM 677 C CA . MET A 1 85 ? 9.917 1.646 -21.616 1.00 95.44 85 MET A CA 1
ATOM 678 C C . MET A 1 85 ? 9.548 0.360 -20.876 1.00 95.44 85 MET A C 1
ATOM 680 O O . MET A 1 85 ? 8.819 0.398 -19.888 1.00 95.44 85 MET A O 1
ATOM 684 N N . PHE A 1 86 ? 10.094 -0.775 -21.309 1.00 94.88 86 PHE A N 1
ATOM 685 C CA . PHE A 1 86 ? 9.875 -2.057 -20.651 1.00 94.88 86 PHE A CA 1
ATOM 686 C C . PHE A 1 86 ? 10.419 -2.075 -19.213 1.00 94.88 86 PHE A C 1
ATOM 688 O O . PHE A 1 86 ? 9.703 -2.461 -18.288 1.00 94.88 86 PHE A O 1
ATOM 695 N N . VAL A 1 87 ? 11.647 -1.591 -18.996 1.00 94.44 87 VAL A N 1
ATOM 696 C CA . VAL A 1 87 ? 12.245 -1.475 -17.652 1.00 94.44 87 VAL A CA 1
ATOM 697 C C . VAL A 1 87 ? 11.427 -0.536 -16.762 1.00 94.44 87 VAL A C 1
ATOM 699 O O . VAL A 1 87 ? 11.161 -0.865 -15.607 1.00 94.44 87 VAL A O 1
ATOM 702 N N . MET A 1 88 ? 10.974 0.600 -17.299 1.00 95.06 88 MET A N 1
ATOM 703 C CA . MET A 1 88 ? 10.119 1.551 -16.585 1.00 95.06 88 MET A CA 1
ATOM 704 C C . MET A 1 88 ? 8.816 0.907 -16.112 1.00 95.06 88 MET A C 1
ATOM 706 O O . MET A 1 88 ? 8.458 1.052 -14.945 1.00 95.06 88 MET A O 1
ATOM 710 N N . ILE A 1 89 ? 8.132 0.157 -16.982 1.00 96.56 89 ILE A N 1
ATOM 711 C CA . ILE A 1 89 ? 6.889 -0.548 -16.630 1.00 96.56 89 ILE A CA 1
ATOM 712 C C . ILE A 1 89 ? 7.131 -1.542 -15.489 1.00 96.56 89 ILE A C 1
ATOM 714 O O . ILE A 1 89 ? 6.339 -1.598 -14.545 1.00 96.56 89 ILE A O 1
ATOM 718 N N . ILE A 1 90 ? 8.234 -2.297 -15.540 1.00 95.88 90 ILE A N 1
ATOM 719 C CA . ILE A 1 90 ? 8.598 -3.246 -14.480 1.00 95.88 90 ILE A CA 1
ATOM 720 C C . ILE A 1 90 ? 8.806 -2.513 -13.154 1.00 95.88 90 ILE A C 1
ATOM 722 O O . ILE A 1 90 ? 8.182 -2.872 -12.154 1.00 95.88 90 ILE A O 1
ATOM 726 N N . VAL A 1 91 ? 9.648 -1.476 -13.139 1.00 94.81 91 VAL A N 1
ATOM 727 C CA . VAL A 1 91 ? 9.968 -0.744 -11.906 1.00 94.81 91 VAL A CA 1
ATOM 728 C C . VAL A 1 91 ? 8.727 -0.053 -11.336 1.00 94.81 91 VAL A C 1
ATOM 730 O O . VAL A 1 91 ? 8.497 -0.124 -10.130 1.00 94.81 91 VAL A O 1
ATOM 733 N N . LEU A 1 92 ? 7.883 0.543 -12.183 1.00 95.19 92 LEU A N 1
ATOM 734 C CA . LEU A 1 92 ? 6.635 1.175 -11.753 1.00 95.19 92 LEU A CA 1
ATOM 735 C C . LEU A 1 92 ? 5.663 0.157 -11.146 1.00 95.19 92 LEU A C 1
ATOM 737 O O . LEU A 1 92 ? 5.097 0.400 -10.083 1.00 95.19 92 LEU A O 1
ATOM 741 N N . THR A 1 93 ? 5.515 -1.011 -11.771 1.00 95.69 93 THR A N 1
ATOM 742 C CA . THR A 1 93 ? 4.666 -2.088 -11.238 1.00 95.69 93 THR A CA 1
ATOM 743 C C . THR A 1 93 ? 5.182 -2.578 -9.883 1.00 95.69 93 THR A C 1
ATOM 745 O O . THR A 1 93 ? 4.397 -2.817 -8.967 1.00 95.69 93 THR A O 1
ATOM 748 N N . MET A 1 94 ? 6.504 -2.699 -9.721 1.00 92.94 94 MET A N 1
ATOM 749 C CA . MET A 1 94 ? 7.110 -3.037 -8.430 1.00 92.94 94 MET A CA 1
ATOM 750 C C . MET A 1 94 ? 6.874 -1.950 -7.376 1.00 92.94 94 MET A C 1
ATOM 752 O O . MET A 1 94 ? 6.623 -2.285 -6.220 1.00 92.94 94 MET A O 1
ATOM 756 N N . PHE A 1 95 ? 6.937 -0.671 -7.753 1.00 92.94 95 PHE A N 1
ATOM 757 C CA . PHE A 1 95 ? 6.653 0.448 -6.853 1.00 92.94 95 PHE A CA 1
ATOM 758 C C . PHE A 1 95 ? 5.208 0.400 -6.345 1.00 92.94 95 PHE A C 1
ATOM 760 O O . PHE A 1 95 ? 4.981 0.479 -5.139 1.00 92.94 95 PHE A O 1
ATOM 767 N N . ILE A 1 96 ? 4.248 0.199 -7.252 1.00 94.31 96 ILE A N 1
ATOM 768 C CA . ILE A 1 96 ? 2.823 0.120 -6.910 1.00 94.31 96 ILE A CA 1
ATOM 769 C C . ILE A 1 96 ? 2.578 -1.016 -5.913 1.00 94.31 96 ILE A C 1
ATOM 771 O O . ILE A 1 96 ? 2.057 -0.772 -4.829 1.00 94.31 96 ILE A O 1
ATOM 775 N N . LYS A 1 97 ? 3.043 -2.231 -6.220 1.00 92.50 97 LYS A N 1
ATOM 776 C CA . LYS A 1 97 ? 2.794 -3.417 -5.384 1.00 92.50 97 LYS A CA 1
ATOM 777 C C . LYS A 1 97 ? 3.466 -3.381 -4.015 1.00 92.50 97 LYS A C 1
ATOM 779 O O . LYS A 1 97 ? 2.935 -3.911 -3.048 1.00 92.50 97 LYS A O 1
ATOM 784 N N . ASN A 1 98 ? 4.660 -2.797 -3.922 1.00 90.00 98 ASN A N 1
ATOM 785 C CA . ASN A 1 98 ? 5.447 -2.842 -2.685 1.00 90.00 98 ASN A CA 1
ATOM 786 C C . ASN A 1 98 ? 5.266 -1.610 -1.794 1.00 90.00 98 ASN A C 1
ATOM 788 O O . ASN A 1 98 ? 5.741 -1.619 -0.658 1.00 90.00 98 ASN A O 1
ATOM 792 N N . ILE A 1 99 ? 4.645 -0.544 -2.308 1.00 91.75 99 ILE A N 1
ATOM 793 C CA . ILE A 1 99 ? 4.512 0.729 -1.594 1.00 91.75 99 ILE A CA 1
ATOM 794 C C . ILE A 1 99 ? 3.073 1.228 -1.654 1.00 91.75 99 ILE A C 1
ATOM 796 O O . IL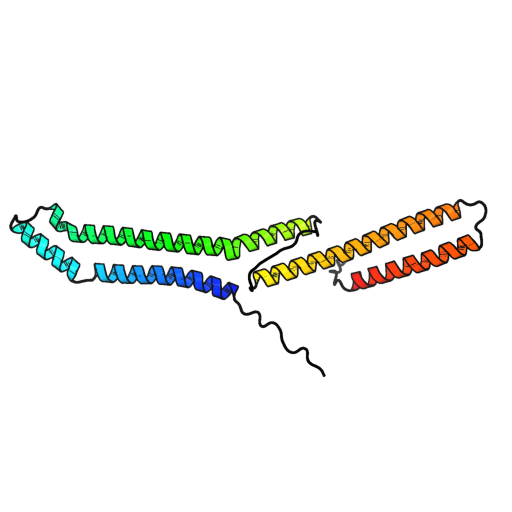E A 1 99 ? 2.436 1.351 -0.613 1.00 91.75 99 ILE A O 1
ATOM 800 N N . THR A 1 100 ? 2.559 1.498 -2.854 1.00 94.06 100 THR A N 1
ATOM 801 C CA . THR A 1 100 ? 1.249 2.142 -3.026 1.00 94.06 100 THR A CA 1
ATOM 802 C C . THR A 1 100 ? 0.093 1.255 -2.567 1.00 94.06 100 THR A C 1
ATOM 804 O O . THR A 1 100 ? -0.747 1.727 -1.813 1.00 94.06 100 THR A O 1
ATOM 807 N N . GLU A 1 101 ? 0.061 -0.020 -2.962 1.00 94.00 101 GLU A N 1
ATOM 808 C CA . GLU A 1 101 ? -0.993 -0.969 -2.569 1.00 94.00 101 GLU A CA 1
ATOM 809 C C . GLU A 1 101 ? -1.052 -1.171 -1.038 1.00 94.00 101 GLU A C 1
ATOM 811 O O . GLU A 1 101 ? -2.116 -0.944 -0.462 1.00 94.00 101 GLU A O 1
ATOM 816 N N . PRO A 1 102 ? 0.056 -1.491 -0.328 1.00 93.25 102 PRO A N 1
ATOM 817 C CA . PRO A 1 102 ? 0.032 -1.571 1.134 1.00 93.25 102 PRO A CA 1
ATOM 818 C C . PRO A 1 102 ? -0.395 -0.267 1.813 1.00 93.25 102 PRO A C 1
ATOM 820 O O . PRO A 1 102 ? -1.072 -0.313 2.835 1.00 93.25 102 PRO A O 1
ATOM 823 N N . LEU A 1 103 ? -0.005 0.890 1.266 1.00 95.19 103 LEU A N 1
ATOM 824 C CA . LEU A 1 103 ? -0.410 2.189 1.803 1.00 95.19 103 LEU A CA 1
ATOM 825 C C . LEU A 1 103 ? -1.919 2.409 1.659 1.00 95.19 103 LEU A C 1
ATOM 827 O O . LEU A 1 103 ? -2.566 2.820 2.616 1.00 95.19 103 LEU A O 1
ATOM 831 N N . GLN A 1 104 ? -2.476 2.087 0.493 1.00 95.50 104 GLN A N 1
ATOM 832 C CA . GLN A 1 104 ? -3.908 2.190 0.233 1.00 95.50 104 GLN A CA 1
ATOM 833 C C . GLN A 1 104 ? -4.710 1.275 1.168 1.00 95.50 104 GLN A C 1
ATOM 835 O O . GLN A 1 104 ? -5.664 1.725 1.791 1.00 95.50 104 GLN A O 1
ATOM 840 N N . HIS A 1 105 ? -4.262 0.031 1.361 1.00 94.38 105 HIS A N 1
ATOM 841 C CA . HIS A 1 105 ? -4.893 -0.896 2.307 1.00 94.38 105 HIS A CA 1
ATOM 842 C C . HIS A 1 105 ? -4.853 -0.374 3.753 1.00 94.38 105 HIS A C 1
ATOM 844 O O . HIS A 1 105 ? -5.788 -0.595 4.517 1.00 94.38 105 HIS A O 1
ATOM 850 N N . MET A 1 106 ? -3.772 0.307 4.151 1.00 95.62 106 MET A N 1
ATOM 851 C CA . MET A 1 106 ? -3.692 0.936 5.473 1.00 95.62 106 MET A CA 1
ATOM 852 C C . MET A 1 106 ? -4.681 2.088 5.627 1.00 95.62 106 MET A C 1
ATOM 854 O O . MET A 1 106 ? -5.253 2.233 6.705 1.00 95.62 106 MET A O 1
ATOM 858 N N . ILE A 1 107 ? -4.882 2.891 4.579 1.00 96.38 107 ILE A N 1
ATOM 859 C CA . ILE A 1 107 ? -5.874 3.974 4.575 1.00 96.38 107 ILE A CA 1
ATOM 860 C C . ILE A 1 107 ? -7.274 3.383 4.735 1.00 96.38 107 ILE A C 1
ATOM 862 O O . ILE A 1 107 ? -7.963 3.755 5.675 1.00 96.38 107 ILE A O 1
ATOM 866 N N . GLU A 1 108 ? -7.642 2.402 3.912 1.00 95.81 108 GLU A N 1
ATOM 867 C CA . GLU A 1 108 ? -8.965 1.760 3.960 1.00 95.81 108 GLU A CA 1
ATOM 868 C C . GLU A 1 108 ? -9.246 1.106 5.321 1.00 95.81 108 GLU A C 1
ATOM 870 O O . GLU A 1 108 ? -10.319 1.283 5.895 1.00 95.81 108 GLU A O 1
ATOM 875 N N . ALA A 1 109 ? -8.264 0.402 5.893 1.00 95.56 109 ALA A N 1
ATOM 876 C CA . ALA A 1 109 ? -8.403 -0.167 7.231 1.00 95.56 109 ALA A CA 1
ATOM 877 C C . ALA A 1 109 ? -8.543 0.919 8.311 1.00 95.56 109 ALA A C 1
ATOM 879 O O . ALA A 1 109 ? -9.331 0.762 9.239 1.00 95.56 109 ALA A O 1
ATOM 880 N N . SER A 1 110 ? -7.802 2.025 8.192 1.00 96.00 110 SER A N 1
ATOM 881 C CA . SER A 1 110 ? -7.889 3.146 9.137 1.00 96.00 110 SER A CA 1
ATOM 882 C C . SER A 1 110 ? -9.227 3.882 9.034 1.00 96.00 110 SER A C 1
ATOM 884 O O . SER A 1 110 ? -9.770 4.292 10.057 1.00 96.00 110 SER A O 1
ATOM 886 N N . GLU A 1 111 ? -9.774 4.024 7.825 1.00 96.38 111 GLU A N 1
ATOM 887 C CA . GLU A 1 111 ? -11.119 4.556 7.590 1.00 96.38 111 GLU A CA 1
ATOM 888 C C . GLU A 1 111 ? -12.168 3.653 8.251 1.00 96.38 111 GLU A C 1
ATOM 890 O O . GLU A 1 111 ? -12.952 4.144 9.060 1.00 96.38 111 GLU A O 1
ATOM 895 N N . GLY A 1 112 ? -12.100 2.333 8.039 1.00 96.00 112 GLY A N 1
ATOM 896 C CA . GLY A 1 112 ? -12.989 1.371 8.705 1.00 96.00 112 GLY A CA 1
ATOM 897 C C . GLY A 1 112 ? -12.909 1.431 10.236 1.00 96.00 112 GLY A C 1
ATOM 898 O O . GLY A 1 112 ? -13.938 1.484 10.910 1.00 96.00 112 GLY A O 1
ATOM 899 N N . ILE A 1 113 ? -11.696 1.525 10.794 1.00 95.56 113 ILE A N 1
ATOM 900 C CA . ILE A 1 113 ? -11.477 1.736 12.236 1.00 95.56 113 ILE A CA 1
ATOM 901 C C . ILE A 1 113 ? -12.145 3.037 12.702 1.00 95.56 113 ILE A C 1
ATOM 903 O O . ILE A 1 113 ? -12.803 3.052 13.741 1.00 95.56 113 ILE A O 1
ATOM 907 N N . SER A 1 114 ? -12.015 4.125 11.935 1.00 94.00 114 SER A N 1
ATOM 908 C CA . SER A 1 114 ? -12.619 5.421 12.276 1.00 94.00 114 SER A CA 1
ATOM 909 C C . SER A 1 114 ? -14.150 5.420 12.212 1.00 94.00 114 SER A C 1
ATOM 911 O O . SER A 1 114 ? -14.795 6.170 12.943 1.00 94.00 114 SER A O 1
ATOM 913 N N . GLU A 1 115 ? -14.730 4.549 11.385 1.00 95.75 115 GLU A N 1
ATOM 914 C CA . GLU A 1 115 ? -16.173 4.310 11.297 1.00 95.75 115 GLU A CA 1
ATOM 915 C C . GLU A 1 115 ? -16.690 3.359 12.395 1.00 95.75 115 GLU A C 1
ATOM 917 O O . GLU A 1 115 ? -17.900 3.188 12.548 1.00 95.75 115 GLU A O 1
ATOM 922 N N . GLY A 1 116 ? -15.790 2.779 13.199 1.00 93.19 116 GLY A N 1
ATOM 923 C CA . GLY A 1 116 ? -16.109 1.915 14.337 1.00 93.19 116 GLY A CA 1
ATOM 924 C C . GLY A 1 116 ? -15.913 0.417 14.089 1.00 93.19 116 GLY A C 1
ATOM 925 O O . GLY A 1 116 ? -16.163 -0.378 14.998 1.00 93.19 116 GLY A O 1
ATOM 926 N N . ASP A 1 117 ? -15.441 0.001 12.910 1.00 95.38 117 ASP A N 1
ATOM 927 C CA . ASP A 1 117 ? -15.064 -1.392 12.653 1.00 95.38 117 ASP A CA 1
ATOM 928 C C . ASP A 1 117 ? -13.635 -1.677 13.140 1.00 95.38 117 ASP A C 1
ATOM 930 O O . ASP A 1 117 ? -12.657 -1.653 12.391 1.00 95.38 117 ASP A O 1
ATOM 934 N N . LEU A 1 118 ? -13.520 -1.991 14.431 1.00 93.81 118 LEU A N 1
ATOM 935 C CA . LEU A 1 118 ? -12.248 -2.346 15.068 1.00 93.81 118 LEU A CA 1
ATOM 936 C C . LEU A 1 118 ? -11.791 -3.787 14.783 1.00 93.81 118 LEU A C 1
ATOM 938 O O . LEU A 1 118 ? -10.761 -4.214 15.305 1.00 93.81 118 LEU A O 1
ATOM 942 N N . SER A 1 119 ? -12.536 -4.555 13.975 1.00 92.00 119 SER A N 1
ATOM 943 C CA . SER A 1 119 ? -12.144 -5.918 13.583 1.00 92.00 119 SER A CA 1
ATOM 944 C C . SER A 1 119 ? -11.132 -5.947 12.430 1.00 92.00 119 SER A C 1
ATOM 946 O O . SER A 1 119 ? -10.527 -6.989 12.150 1.00 92.00 119 SER A O 1
ATOM 948 N N . GLN A 1 120 ? -10.918 -4.801 11.776 1.00 90.81 120 GLN A N 1
ATOM 949 C CA . GLN A 1 120 ? -9.947 -4.639 10.702 1.00 90.81 120 GLN A CA 1
ATOM 950 C C . GLN A 1 120 ? -8.519 -4.891 11.205 1.00 90.81 120 GLN A C 1
ATOM 952 O O . GLN A 1 120 ? -8.137 -4.520 12.312 1.00 90.81 120 GLN A O 1
ATOM 957 N N . THR A 1 121 ? -7.692 -5.548 10.389 1.00 91.06 121 THR A N 1
ATOM 958 C CA . THR A 1 121 ? -6.284 -5.808 10.724 1.00 91.06 121 THR A CA 1
ATOM 959 C C . THR A 1 121 ? -5.395 -5.592 9.512 1.00 91.06 121 THR A C 1
ATOM 961 O O . THR A 1 121 ? -5.534 -6.256 8.483 1.00 91.06 121 THR A O 1
ATOM 964 N N . ILE A 1 122 ? -4.396 -4.732 9.669 1.00 93.50 122 ILE A N 1
ATOM 965 C CA . ILE A 1 122 ? -3.391 -4.454 8.650 1.00 93.50 122 ILE A CA 1
ATOM 966 C C . ILE A 1 122 ? -2.306 -5.531 8.715 1.00 93.50 122 ILE A C 1
ATOM 968 O O . ILE A 1 122 ? -1.560 -5.629 9.689 1.00 93.50 122 ILE A O 1
ATOM 972 N N . LYS A 1 123 ? -2.175 -6.338 7.657 1.00 91.06 123 LYS A N 1
ATOM 973 C CA . LYS A 1 123 ? -1.124 -7.362 7.539 1.00 91.06 123 LYS A CA 1
ATOM 974 C C . LYS A 1 123 ? -0.161 -7.022 6.413 1.00 91.06 123 LYS A C 1
ATOM 976 O O . LYS A 1 123 ? -0.451 -7.244 5.239 1.00 91.06 123 LYS A O 1
ATOM 981 N N . ILE A 1 124 ? 1.018 -6.533 6.783 1.00 89.25 124 ILE A N 1
ATOM 982 C CA . ILE A 1 124 ? 2.083 -6.200 5.837 1.00 89.25 124 ILE A CA 1
ATOM 983 C C . ILE A 1 124 ? 3.220 -7.210 5.992 1.00 89.25 124 ILE A C 1
ATOM 985 O O . ILE A 1 124 ? 3.818 -7.343 7.054 1.00 89.25 124 ILE A O 1
ATOM 989 N N . HIS A 1 125 ? 3.522 -7.926 4.909 1.00 82.50 125 HIS A N 1
ATOM 990 C CA . HIS A 1 125 ? 4.501 -9.019 4.896 1.00 82.50 125 HIS A CA 1
ATOM 991 C C . HIS A 1 125 ? 5.961 -8.541 4.743 1.00 82.50 125 HIS A C 1
ATOM 993 O O . HIS A 1 125 ? 6.885 -9.354 4.734 1.00 82.50 125 HIS A O 1
ATOM 999 N N . SER A 1 126 ? 6.196 -7.234 4.595 1.00 81.69 126 SER A N 1
ATOM 1000 C CA . SER A 1 126 ? 7.535 -6.653 4.478 1.00 81.69 126 SER A CA 1
ATOM 1001 C C . SER A 1 126 ? 8.168 -6.361 5.841 1.00 81.69 126 SER A C 1
ATOM 1003 O O . SER A 1 126 ? 7.492 -6.109 6.826 1.00 81.69 126 SER A O 1
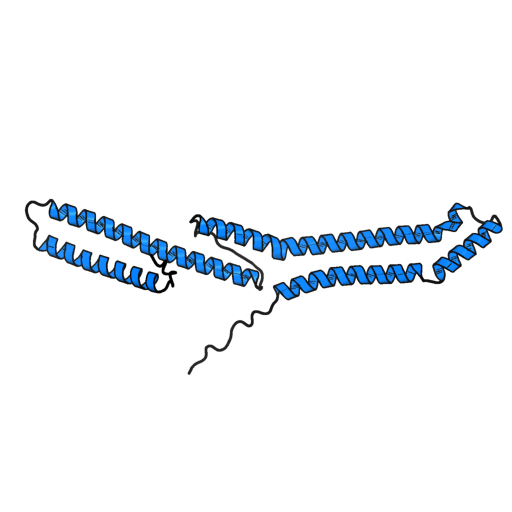ATOM 1005 N N . ASN A 1 127 ? 9.501 -6.341 5.903 1.00 83.06 127 ASN A N 1
ATOM 1006 C CA . ASN A 1 127 ? 10.254 -5.961 7.107 1.00 83.06 127 ASN A CA 1
ATOM 1007 C C . ASN A 1 127 ? 10.767 -4.515 6.988 1.00 83.06 127 ASN A C 1
ATOM 1009 O O . ASN A 1 127 ? 11.979 -4.266 6.976 1.00 83.06 127 ASN A O 1
ATOM 1013 N N . ASN A 1 128 ? 9.842 -3.576 6.798 1.00 89.31 128 ASN A N 1
ATOM 1014 C CA . ASN A 1 128 ? 10.129 -2.165 6.547 1.00 89.31 128 ASN A CA 1
ATOM 1015 C C . ASN A 1 128 ? 9.205 -1.243 7.360 1.00 89.31 128 ASN A C 1
ATOM 1017 O O . ASN A 1 128 ? 8.378 -1.691 8.153 1.00 89.31 128 ASN A O 1
ATOM 1021 N N . GLU A 1 129 ? 9.365 0.051 7.130 1.00 91.56 129 GLU A N 1
ATOM 1022 C CA . GLU A 1 129 ? 8.660 1.148 7.782 1.00 91.56 129 GLU A CA 1
ATOM 1023 C C . GLU A 1 129 ? 7.133 1.054 7.605 1.00 91.56 129 GLU A C 1
ATOM 1025 O O . GLU A 1 129 ? 6.397 1.425 8.512 1.00 91.56 129 GLU A O 1
ATOM 1030 N N . LEU A 1 130 ? 6.640 0.491 6.490 1.00 93.00 130 LEU A N 1
ATOM 1031 C CA . LEU A 1 130 ? 5.198 0.276 6.293 1.00 93.00 130 LEU A CA 1
ATOM 1032 C C . LEU A 1 130 ? 4.651 -0.783 7.252 1.00 93.00 130 LEU A C 1
ATOM 1034 O O . LEU A 1 130 ? 3.581 -0.599 7.816 1.00 93.00 130 LEU A O 1
ATOM 1038 N N . ALA A 1 131 ? 5.388 -1.872 7.483 1.00 91.94 131 ALA A N 1
ATOM 1039 C CA . ALA A 1 131 ? 4.972 -2.881 8.453 1.00 91.94 131 ALA A CA 1
ATOM 1040 C C . ALA A 1 131 ? 5.052 -2.367 9.891 1.00 91.94 131 ALA A C 1
ATOM 1042 O O . ALA A 1 131 ? 4.229 -2.730 10.724 1.00 91.94 131 ALA A O 1
ATOM 1043 N N . GLU A 1 132 ? 6.032 -1.517 10.195 1.00 92.25 132 GLU A N 1
ATOM 1044 C CA . GLU A 1 132 ? 6.101 -0.830 11.485 1.00 92.25 132 GLU A CA 1
ATOM 1045 C C . GLU A 1 132 ? 4.871 0.062 11.697 1.00 92.25 132 GLU A C 1
ATOM 1047 O O . GLU A 1 132 ? 4.199 -0.088 12.713 1.00 92.25 132 GLU A O 1
ATOM 1052 N N . LEU A 1 133 ? 4.504 0.880 10.705 1.00 93.75 133 LEU A N 1
ATOM 1053 C CA . LEU A 1 133 ? 3.300 1.712 10.754 1.00 93.75 133 LEU A CA 1
ATOM 1054 C C . LEU A 1 133 ? 2.012 0.884 10.883 1.00 93.75 133 LEU A C 1
ATOM 1056 O O . LEU A 1 133 ? 1.181 1.178 11.736 1.00 93.75 133 LEU A O 1
ATOM 1060 N N . GLY A 1 134 ? 1.861 -0.175 10.085 1.00 95.00 134 GLY A N 1
ATOM 1061 C CA . GLY A 1 134 ? 0.695 -1.057 10.160 1.00 95.00 134 GLY A CA 1
ATOM 1062 C C . GLY A 1 134 ? 0.530 -1.713 11.534 1.00 95.00 134 GLY A C 1
ATOM 1063 O O . GLY A 1 134 ? -0.585 -1.810 12.036 1.00 95.00 134 GLY A O 1
ATOM 1064 N N . ASN A 1 135 ? 1.635 -2.101 12.182 1.00 94.12 135 ASN A N 1
ATOM 1065 C CA . ASN A 1 135 ? 1.593 -2.629 13.547 1.00 94.12 135 ASN A CA 1
ATOM 1066 C C . ASN A 1 135 ? 1.149 -1.571 14.563 1.00 94.12 135 ASN A C 1
ATOM 1068 O O . ASN A 1 135 ? 0.344 -1.890 15.429 1.00 94.12 135 ASN A O 1
ATOM 1072 N N . VAL A 1 136 ? 1.619 -0.326 14.431 1.00 94.69 136 VAL A N 1
ATOM 1073 C CA . VAL A 1 136 ? 1.189 0.784 15.300 1.00 94.69 136 VAL A CA 1
ATOM 1074 C C . VAL A 1 136 ? -0.312 1.054 15.150 1.00 94.69 136 VAL A C 1
ATOM 1076 O O . VAL A 1 136 ? -1.000 1.246 16.148 1.00 94.69 136 VAL A O 1
ATOM 1079 N N . ILE A 1 137 ? -0.849 1.018 13.925 1.00 95.56 137 ILE A N 1
ATOM 1080 C CA . ILE A 1 137 ? -2.294 1.189 13.693 1.00 95.56 137 ILE A CA 1
ATOM 1081 C C . ILE A 1 137 ? -3.090 0.022 14.300 1.00 95.56 137 ILE A C 1
ATOM 1083 O O . ILE A 1 137 ? -4.111 0.251 14.944 1.00 95.56 137 ILE A O 1
ATOM 1087 N N . ASN A 1 138 ? -2.619 -1.220 14.149 1.00 95.62 138 ASN A N 1
ATOM 1088 C CA . ASN A 1 138 ? -3.270 -2.381 14.766 1.00 95.62 138 ASN A CA 1
ATOM 1089 C C . ASN A 1 138 ? -3.271 -2.296 16.300 1.00 95.62 138 ASN A C 1
ATOM 1091 O O . ASN A 1 138 ? -4.276 -2.619 16.925 1.00 95.62 138 ASN A O 1
ATOM 1095 N N . GLU A 1 139 ? -2.162 -1.863 16.904 1.00 93.94 139 GLU A N 1
ATOM 1096 C CA . GLU A 1 139 ? -2.057 -1.655 18.352 1.00 93.94 139 GLU A CA 1
ATOM 1097 C C . GLU A 1 139 ? -3.045 -0.580 18.822 1.00 93.94 139 GLU A C 1
ATOM 1099 O O . GLU A 1 139 ? -3.781 -0.795 19.781 1.00 93.94 139 GLU A O 1
ATOM 1104 N N . MET A 1 140 ? -3.156 0.529 18.085 1.00 93.25 140 MET A N 1
ATOM 1105 C CA . MET A 1 140 ? -4.168 1.554 18.346 1.00 93.25 140 MET A CA 1
ATOM 1106 C C . MET A 1 140 ? -5.596 0.990 18.266 1.00 93.25 140 MET A C 1
ATOM 1108 O O . MET A 1 140 ? -6.389 1.241 19.169 1.00 93.25 140 MET A O 1
ATOM 1112 N N . SER A 1 141 ? -5.922 0.202 17.233 1.00 94.56 141 SER A N 1
ATOM 1113 C CA . SER A 1 141 ? -7.239 -0.443 17.097 1.00 94.56 141 SER A CA 1
ATOM 1114 C C . SER A 1 141 ? -7.533 -1.397 18.257 1.00 94.56 141 SER A C 1
ATOM 1116 O O . SER A 1 141 ? -8.629 -1.382 18.811 1.00 94.56 141 SER A O 1
ATOM 1118 N N . SER A 1 142 ? -6.536 -2.186 18.670 1.00 93.25 142 SER A N 1
ATOM 1119 C CA . SER A 1 142 ? -6.641 -3.092 19.818 1.00 93.25 142 SER A CA 1
ATOM 1120 C C . SER A 1 142 ? -6.931 -2.333 21.112 1.00 93.25 142 SER A C 1
ATOM 1122 O O . SER A 1 142 ? -7.823 -2.723 21.861 1.00 93.25 142 SER A O 1
ATOM 1124 N N . ASN A 1 143 ? -6.228 -1.224 21.356 1.00 90.06 143 ASN A N 1
ATOM 1125 C CA . ASN A 1 143 ? -6.446 -0.400 22.545 1.00 90.06 143 ASN A CA 1
ATOM 1126 C C . ASN A 1 143 ? -7.850 0.224 22.540 1.00 90.06 143 ASN A C 1
ATOM 1128 O O . ASN A 1 143 ? -8.530 0.227 23.562 1.00 90.06 143 ASN A O 1
ATOM 1132 N N . LEU A 1 144 ? -8.322 0.709 21.385 1.00 91.94 144 LEU A N 1
ATOM 1133 C CA . LEU A 1 144 ? -9.697 1.201 21.245 1.00 91.94 144 LEU A CA 1
ATOM 1134 C C . LEU A 1 144 ? -10.721 0.094 21.530 1.00 91.94 144 LEU A C 1
ATOM 1136 O O . LEU A 1 144 ? -11.719 0.340 22.206 1.00 91.94 144 LEU A O 1
ATOM 1140 N N . GLN A 1 145 ? -10.469 -1.125 21.051 1.00 92.38 145 GLN A N 1
ATOM 1141 C CA . GLN A 1 145 ? -11.365 -2.259 21.261 1.00 92.38 145 GLN A CA 1
ATOM 1142 C C . GLN A 1 145 ? -11.467 -2.617 22.746 1.00 92.38 145 GLN A C 1
ATOM 1144 O O . GLN A 1 145 ? -12.570 -2.846 23.240 1.00 92.38 145 GLN A O 1
ATOM 1149 N N . GLU A 1 146 ? -10.344 -2.622 23.462 1.00 90.00 146 GLU A N 1
ATOM 1150 C CA . GLU A 1 146 ? -10.305 -2.875 24.903 1.00 90.00 146 GLU A CA 1
ATOM 1151 C C . GLU A 1 146 ? -11.126 -1.841 25.687 1.00 90.00 146 GLU A C 1
ATOM 1153 O O . GLU A 1 146 ? -11.971 -2.218 26.500 1.00 90.00 146 GLU A O 1
ATOM 1158 N N . ILE A 1 147 ? -10.975 -0.548 25.377 1.00 89.75 147 ILE A N 1
ATOM 1159 C CA . ILE A 1 147 ? -11.760 0.525 26.013 1.00 89.75 147 ILE A CA 1
ATOM 1160 C C . ILE A 1 147 ? -13.258 0.345 25.753 1.00 89.75 147 ILE A C 1
ATOM 1162 O O . ILE A 1 147 ? -14.068 0.487 26.670 1.00 89.75 147 ILE A O 1
ATOM 1166 N N . ILE A 1 148 ? -13.649 0.033 24.512 1.00 91.50 148 ILE A N 1
ATOM 1167 C CA . ILE A 1 148 ? -15.063 -0.157 24.163 1.00 91.50 148 ILE A CA 1
ATOM 1168 C C . ILE A 1 148 ? -15.643 -1.367 24.899 1.00 91.50 148 ILE A C 1
ATOM 1170 O O . ILE A 1 148 ? -16.760 -1.279 25.405 1.00 91.50 148 ILE A O 1
ATOM 1174 N N . LEU A 1 149 ? -14.897 -2.469 25.009 1.00 90.94 149 LEU A N 1
ATOM 1175 C CA . LEU A 1 149 ? -15.331 -3.653 25.756 1.00 90.94 149 LEU A CA 1
ATOM 1176 C C . LEU A 1 149 ? -15.507 -3.352 27.249 1.00 90.94 149 LEU A C 1
ATOM 1178 O O . LEU A 1 149 ? -16.528 -3.722 27.829 1.00 90.94 149 LEU A O 1
ATOM 1182 N N . LEU A 1 150 ? -14.563 -2.630 27.860 1.00 89.50 150 LEU A N 1
ATOM 1183 C CA . LEU A 1 150 ? -14.686 -2.178 29.250 1.00 89.50 150 LEU A CA 1
ATOM 1184 C C . LEU A 1 150 ? -15.907 -1.269 29.434 1.00 89.50 150 LEU A C 1
ATOM 1186 O O . LEU A 1 150 ? -16.689 -1.461 30.364 1.00 89.50 150 LEU A O 1
ATOM 1190 N N . SER A 1 151 ? -16.123 -0.330 28.510 1.00 91.19 151 SER A N 1
ATOM 1191 C CA . SER A 1 151 ? -17.293 0.550 28.530 1.00 91.19 151 SER A CA 1
ATOM 1192 C C . SER A 1 151 ? -18.608 -0.218 28.366 1.00 91.19 151 SER A C 1
ATOM 1194 O O . SER A 1 151 ? -19.594 0.142 29.005 1.00 91.19 151 SER A O 1
ATOM 1196 N N . GLN A 1 152 ? -18.653 -1.258 27.528 1.00 92.12 152 GLN A N 1
ATOM 1197 C CA . GLN A 1 152 ? -19.839 -2.102 27.352 1.00 92.12 152 GLN A CA 1
ATOM 1198 C C . GLN A 1 152 ? -20.159 -2.907 28.612 1.00 92.12 152 GLN A C 1
ATOM 1200 O O . GLN A 1 152 ? -21.318 -2.922 29.030 1.00 92.12 152 GLN A O 1
ATOM 1205 N N . ASN A 1 153 ? -19.148 -3.522 29.234 1.00 90.12 153 ASN A N 1
ATOM 1206 C CA . ASN A 1 153 ? -19.313 -4.242 30.499 1.00 90.12 153 ASN A CA 1
ATOM 1207 C C . ASN A 1 153 ? -19.860 -3.303 31.580 1.00 90.12 153 ASN A C 1
ATOM 1209 O O . ASN A 1 153 ? -20.888 -3.597 32.181 1.00 90.12 153 ASN A O 1
ATOM 1213 N N . MET A 1 154 ? -19.263 -2.115 31.711 1.00 90.00 154 MET A N 1
ATOM 1214 C CA . MET A 1 154 ? -19.706 -1.081 32.645 1.00 90.00 154 MET A CA 1
ATOM 1215 C C . MET A 1 154 ? -21.162 -0.645 32.399 1.00 90.00 154 MET A C 1
ATOM 1217 O O . MET A 1 154 ? -21.944 -0.493 33.339 1.00 90.00 154 MET A O 1
ATOM 1221 N N . CYS A 1 155 ? -21.563 -0.456 31.136 1.00 92.44 155 CYS A N 1
ATOM 1222 C CA . CYS A 1 155 ? -22.952 -0.142 30.801 1.00 92.44 155 CYS A CA 1
ATOM 1223 C C . CYS A 1 155 ? -23.909 -1.282 31.170 1.00 92.44 155 CYS A C 1
ATOM 1225 O O . CYS A 1 155 ? -24.991 -1.003 31.683 1.00 92.44 155 CYS A O 1
ATOM 1227 N N . SER A 1 156 ? -23.527 -2.540 30.932 1.00 92.44 156 SER A N 1
ATOM 1228 C CA . SER A 1 156 ? -24.342 -3.705 31.297 1.00 92.44 156 SER A CA 1
ATOM 1229 C C . SER A 1 156 ? -24.521 -3.801 32.811 1.00 92.44 156 SER A C 1
ATOM 1231 O O . SER A 1 156 ? -25.654 -3.812 33.286 1.00 92.44 156 SER A O 1
ATOM 1233 N N . SER A 1 157 ? -23.422 -3.764 33.569 1.00 90.56 157 SER A N 1
ATOM 1234 C CA . SER A 1 157 ? -23.445 -3.793 35.035 1.00 90.56 157 SER A CA 1
ATOM 1235 C C . SER A 1 157 ? -24.245 -2.629 35.618 1.00 90.56 157 SER A C 1
ATOM 1237 O O . SER A 1 157 ? -25.014 -2.806 36.561 1.00 90.56 157 SER A O 1
ATOM 1239 N N . GLY A 1 158 ? -24.122 -1.432 35.033 1.00 91.44 158 GLY A N 1
ATOM 1240 C CA . GLY A 1 158 ? -24.906 -0.265 35.429 1.00 91.44 158 GLY A CA 1
ATOM 1241 C C . GLY A 1 158 ? -26.410 -0.437 35.188 1.00 91.44 158 GLY A C 1
ATOM 1242 O O . GLY A 1 158 ? -27.210 -0.073 36.050 1.00 91.44 158 GLY A O 1
ATOM 1243 N N . VAL A 1 159 ? -26.811 -1.005 34.045 1.00 92.81 159 VAL A N 1
ATOM 1244 C CA . VAL A 1 159 ? -28.223 -1.306 33.745 1.00 92.81 159 VAL A CA 1
ATOM 1245 C C . VAL A 1 159 ? -28.775 -2.353 34.711 1.00 92.81 159 VAL A C 1
ATOM 1247 O O . VAL A 1 159 ? -29.862 -2.149 35.257 1.00 92.81 159 VAL A O 1
ATOM 1250 N N . ASP A 1 160 ? -28.025 -3.425 34.964 1.00 90.69 160 ASP A N 1
ATOM 1251 C CA . ASP A 1 160 ? -28.424 -4.493 35.885 1.00 90.69 160 ASP A CA 1
ATOM 1252 C C . ASP A 1 160 ? -28.570 -3.965 37.321 1.00 90.69 160 ASP A C 1
ATOM 1254 O O . ASP A 1 160 ? -29.586 -4.211 37.979 1.00 90.69 160 ASP A O 1
ATOM 1258 N N . PHE A 1 161 ? -27.616 -3.141 37.770 1.00 91.31 161 PHE A N 1
ATOM 1259 C CA . PHE A 1 161 ? -27.674 -2.457 39.062 1.00 91.31 161 PHE A CA 1
ATOM 1260 C C . PHE A 1 161 ? -28.930 -1.586 39.198 1.00 91.31 161 PHE A C 1
ATOM 1262 O O . PHE A 1 161 ? -29.633 -1.659 40.212 1.00 91.31 161 PHE A O 1
ATOM 1269 N N . VAL A 1 162 ? -29.239 -0.772 38.179 1.00 92.06 162 VAL A N 1
ATOM 1270 C CA . VAL A 1 162 ? -30.436 0.084 38.179 1.00 92.06 162 VAL A CA 1
ATOM 1271 C C . VAL A 1 162 ? -31.702 -0.766 38.226 1.00 92.06 162 VAL A C 1
ATOM 1273 O O . VAL A 1 162 ? -32.564 -0.507 39.063 1.00 92.06 162 VAL A O 1
ATOM 1276 N N . ALA A 1 163 ? -31.810 -1.798 37.386 1.00 90.62 163 ALA A N 1
ATOM 1277 C CA . ALA A 1 163 ? -32.992 -2.655 37.320 1.00 90.62 163 ALA A CA 1
ATOM 1278 C C . ALA A 1 163 ? -33.282 -3.348 38.660 1.00 90.62 163 ALA A C 1
ATOM 1280 O O . ALA A 1 163 ? -34.423 -3.357 39.127 1.00 90.62 163 ALA A O 1
ATOM 1281 N N . LYS A 1 164 ? -32.245 -3.885 39.308 1.00 88.00 164 LYS A N 1
ATOM 1282 C CA . LYS A 1 164 ? -32.374 -4.590 40.586 1.00 88.00 164 LYS A CA 1
ATOM 1283 C C . LYS A 1 164 ? -32.617 -3.646 41.763 1.00 88.00 164 LYS A C 1
ATOM 1285 O O . LYS A 1 164 ? -33.383 -3.960 42.668 1.00 88.00 164 LYS A O 1
ATOM 1290 N N . THR A 1 165 ? -32.008 -2.462 41.748 1.00 89.31 165 THR A N 1
ATOM 1291 C CA . THR A 1 165 ? -32.289 -1.440 42.766 1.00 89.31 165 THR A CA 1
ATOM 1292 C C . THR A 1 165 ? -33.725 -0.932 42.635 1.00 89.31 165 THR A C 1
ATOM 1294 O O . THR A 1 165 ? -34.415 -0.778 43.640 1.00 89.31 165 THR A O 1
ATOM 1297 N N . SER A 1 166 ? -34.208 -0.716 41.408 1.00 89.69 166 SER A N 1
ATOM 1298 C CA . SER A 1 166 ? -35.599 -0.334 41.155 1.00 89.69 166 SER A CA 1
ATOM 1299 C C . SER A 1 166 ? -36.584 -1.390 41.648 1.00 89.69 166 SER A C 1
ATOM 1301 O O . SER A 1 166 ? -37.537 -1.023 42.329 1.00 89.69 166 SER A O 1
ATOM 1303 N N . SER A 1 167 ? -36.340 -2.679 41.387 1.00 87.44 167 SER A N 1
ATOM 1304 C CA . SER A 1 167 ? -37.235 -3.735 41.874 1.00 87.44 167 SER A CA 1
ATOM 1305 C C . SER A 1 167 ? -37.297 -3.774 43.403 1.00 87.44 167 SER A C 1
ATOM 1307 O O . SER A 1 167 ? -38.385 -3.849 43.962 1.00 87.44 167 SER A O 1
ATOM 1309 N N . ILE A 1 168 ? -36.164 -3.616 44.093 1.00 88.12 168 ILE A N 1
ATOM 1310 C CA . ILE A 1 168 ? -36.116 -3.533 45.562 1.00 88.12 168 ILE A CA 1
ATOM 1311 C C . ILE A 1 168 ? -36.905 -2.327 46.090 1.00 88.12 168 ILE A C 1
ATOM 1313 O O . ILE A 1 168 ? -37.593 -2.433 47.104 1.00 88.12 168 ILE A O 1
ATOM 1317 N N . LEU A 1 169 ? -36.820 -1.175 45.419 1.00 85.25 169 LEU A N 1
ATOM 1318 C CA . LEU A 1 169 ? -37.539 0.039 45.821 1.00 85.25 169 LEU A CA 1
ATOM 1319 C C . LEU A 1 169 ? -39.055 -0.047 45.587 1.00 85.25 169 LEU A C 1
ATOM 1321 O O . LEU A 1 169 ? -39.803 0.698 46.218 1.00 85.25 169 LEU A O 1
ATOM 1325 N N . GLU A 1 170 ? -39.510 -0.937 44.705 1.00 86.69 170 GLU A N 1
ATOM 1326 C CA . GLU A 1 170 ? -40.933 -1.213 44.476 1.00 86.69 170 GLU A CA 1
ATOM 1327 C C . GLU A 1 170 ? -41.542 -2.153 45.530 1.00 86.69 170 GLU A C 1
ATOM 1329 O O . GLU A 1 170 ? -42.768 -2.236 45.642 1.00 86.69 170 GLU A O 1
ATOM 1334 N N . HIS A 1 171 ? -40.726 -2.849 46.330 1.00 81.75 171 HIS A N 1
ATOM 1335 C CA . HIS A 1 171 ? -41.226 -3.694 47.414 1.00 81.75 171 HIS A CA 1
ATOM 1336 C C . HIS A 1 171 ? -41.852 -2.838 48.535 1.00 81.75 171 HIS A C 1
ATOM 1338 O O . HIS A 1 171 ? -41.289 -1.825 48.946 1.00 81.75 171 HIS A O 1
ATOM 1344 N N . GLU A 1 172 ? -42.990 -3.275 49.101 1.00 75.69 172 GLU A N 1
ATOM 1345 C CA . GLU A 1 172 ? -43.667 -2.569 50.213 1.00 75.69 172 GLU A CA 1
ATOM 1346 C C . GLU A 1 172 ? -42.767 -2.382 51.448 1.00 75.69 172 GLU A C 1
ATOM 1348 O O . GLU A 1 172 ? -42.937 -1.430 52.213 1.00 75.69 172 GLU A O 1
ATOM 1353 N N . THR A 1 173 ? -41.796 -3.277 51.646 1.00 82.38 173 THR A N 1
ATOM 1354 C CA . THR A 1 173 ? -40.796 -3.187 52.712 1.00 82.38 173 THR A CA 1
ATOM 1355 C C . THR A 1 173 ? -39.431 -3.625 52.197 1.00 82.38 173 THR A C 1
ATOM 1357 O O . THR A 1 173 ? -39.268 -4.779 51.807 1.00 82.38 173 THR A O 1
ATOM 1360 N N . VAL A 1 174 ? -38.442 -2.734 52.270 1.00 87.06 174 VAL A N 1
ATOM 1361 C CA . VAL A 1 174 ? -37.034 -3.062 52.006 1.00 87.06 174 VAL A CA 1
ATOM 1362 C C . VAL A 1 174 ? -36.495 -3.903 53.163 1.00 87.06 174 VAL A C 1
ATOM 1364 O O . VAL A 1 174 ? -36.516 -3.469 54.320 1.00 87.06 174 VAL A O 1
ATOM 1367 N N . THR A 1 175 ? -36.019 -5.111 52.873 1.00 89.31 175 THR A N 1
ATOM 1368 C CA . THR A 1 175 ? -35.471 -6.022 53.884 1.00 89.31 175 THR A CA 1
ATOM 1369 C C . THR A 1 175 ? -33.978 -5.752 54.141 1.00 89.31 175 THR A C 1
ATOM 1371 O O . THR A 1 175 ? -33.288 -5.177 53.297 1.00 89.31 175 THR A O 1
ATOM 1374 N N . PRO A 1 176 ? -33.415 -6.170 55.293 1.00 88.25 176 PRO A N 1
ATOM 1375 C CA . PRO A 1 176 ? -31.969 -6.092 55.525 1.00 88.25 176 PRO A CA 1
ATOM 1376 C C . PRO A 1 176 ? -31.134 -6.865 54.490 1.00 88.25 176 PRO A C 1
ATOM 1378 O O . PRO A 1 176 ? -29.994 -6.487 54.231 1.00 88.25 176 PRO A O 1
ATOM 1381 N N . GLU A 1 177 ? -31.697 -7.926 53.903 1.00 87.56 177 GLU A N 1
ATOM 1382 C CA . GLU A 1 177 ? -31.074 -8.699 52.823 1.00 87.56 177 GLU A CA 1
ATOM 1383 C C . GLU A 1 177 ? -30.997 -7.878 51.531 1.00 87.56 177 GLU A C 1
ATOM 1385 O O . GLU A 1 177 ? -29.936 -7.812 50.916 1.00 87.56 177 GLU A O 1
ATOM 1390 N N . ASP A 1 178 ? -32.059 -7.144 51.185 1.00 87.81 178 ASP A N 1
ATOM 1391 C CA . ASP A 1 178 ? -32.060 -6.225 50.039 1.00 87.81 178 ASP A CA 1
ATOM 1392 C C . ASP A 1 178 ? -30.980 -5.142 50.178 1.00 87.81 178 ASP A C 1
ATOM 1394 O O . ASP A 1 178 ? -30.247 -4.852 49.233 1.00 87.81 178 ASP A O 1
ATOM 1398 N N . ILE A 1 179 ? -30.825 -4.582 51.384 1.00 86.88 179 ILE A N 1
ATOM 1399 C CA . ILE A 1 179 ? -29.783 -3.585 51.683 1.00 86.88 179 ILE A CA 1
ATOM 1400 C C . ILE A 1 179 ? -28.380 -4.185 51.520 1.00 86.88 179 ILE A C 1
ATOM 1402 O O . ILE A 1 179 ? -27.468 -3.498 51.053 1.00 86.88 179 ILE A O 1
ATOM 1406 N N . GLN A 1 180 ? -28.186 -5.444 51.920 1.00 89.94 180 GLN A N 1
ATOM 1407 C CA . GLN A 1 180 ? -26.904 -6.127 51.768 1.00 89.94 180 GLN A CA 1
ATOM 1408 C C . GLN A 1 180 ? -26.600 -6.421 50.294 1.00 89.94 180 GLN A C 1
ATOM 1410 O O . GLN A 1 180 ? -25.494 -6.132 49.842 1.00 89.94 180 GLN A O 1
ATOM 1415 N N . ASN A 1 181 ? -27.587 -6.896 49.533 1.00 87.94 181 ASN A N 1
ATOM 1416 C CA . ASN A 1 181 ? -27.449 -7.165 48.102 1.00 87.94 181 ASN A CA 1
ATOM 1417 C C . ASN A 1 181 ? -27.081 -5.893 47.323 1.00 87.94 181 ASN A C 1
ATOM 1419 O O . ASN A 1 181 ? -26.119 -5.897 46.559 1.00 87.94 181 ASN A O 1
ATOM 1423 N N . VAL A 1 182 ? -27.777 -4.777 47.579 1.00 89.81 182 VAL A N 1
ATOM 1424 C CA . VAL A 1 182 ? -27.457 -3.474 46.966 1.00 89.81 182 VAL A CA 1
ATOM 1425 C C . VAL A 1 182 ? -26.053 -3.012 47.352 1.00 89.81 182 VAL A C 1
ATOM 1427 O O . VAL A 1 182 ? -25.330 -2.472 46.520 1.00 89.81 182 VAL A O 1
ATOM 1430 N N . ARG A 1 183 ? -25.632 -3.227 48.604 1.00 90.38 183 ARG A N 1
ATOM 1431 C CA . ARG A 1 183 ? -24.283 -2.859 49.057 1.00 90.38 183 ARG A CA 1
ATOM 1432 C C . ARG A 1 183 ? -23.198 -3.618 48.296 1.00 90.38 183 ARG A C 1
ATOM 1434 O O . ARG A 1 183 ? -22.209 -3.000 47.912 1.00 90.38 183 ARG A O 1
ATOM 1441 N N . GLU A 1 184 ? -23.354 -4.926 48.118 1.00 89.88 184 GLU A N 1
ATOM 1442 C CA . GLU A 1 184 ? -22.385 -5.749 47.384 1.00 89.88 184 GLU A CA 1
ATOM 1443 C C . GLU A 1 184 ? -22.284 -5.317 45.919 1.00 89.88 184 GLU A C 1
ATOM 1445 O O . GLU A 1 184 ? -21.188 -5.171 45.385 1.00 89.88 184 GLU A O 1
ATOM 1450 N N . GLU A 1 185 ? -23.414 -4.998 45.300 1.00 87.75 185 GLU A N 1
ATOM 1451 C CA . GLU A 1 185 ? -23.475 -4.562 43.904 1.00 87.75 185 GLU A CA 1
ATOM 1452 C C . GLU A 1 185 ? -22.909 -3.151 43.702 1.00 87.75 185 GLU A C 1
ATOM 1454 O O . GLU A 1 185 ? -22.220 -2.902 42.718 1.00 87.75 185 GLU A O 1
ATOM 1459 N N . ILE A 1 186 ? -23.104 -2.244 44.670 1.00 91.62 186 ILE A N 1
ATOM 1460 C CA .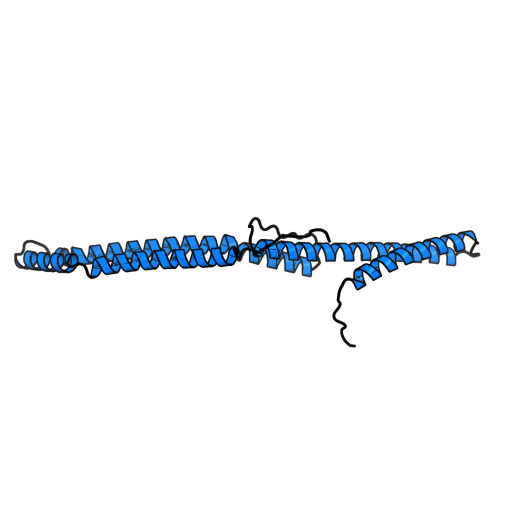 ILE A 1 186 ? -22.434 -0.933 44.693 1.00 91.62 186 ILE A CA 1
ATOM 1461 C C . ILE A 1 186 ? -20.914 -1.098 44.748 1.00 91.62 186 ILE A C 1
ATOM 1463 O O . ILE A 1 186 ? -20.199 -0.343 44.091 1.00 91.62 186 ILE A O 1
ATOM 1467 N N . LEU A 1 187 ? -20.406 -2.043 45.548 1.00 91.06 187 LEU A N 1
ATOM 1468 C CA . LEU A 1 187 ? -18.965 -2.288 45.645 1.00 91.06 187 LEU A CA 1
ATOM 1469 C C . LEU A 1 187 ? -18.412 -2.834 44.329 1.00 91.06 187 LEU A C 1
ATOM 1471 O O . LEU A 1 187 ? -17.410 -2.316 43.848 1.00 91.06 187 LEU A O 1
ATOM 1475 N N . TYR A 1 188 ? -19.103 -3.800 43.724 1.00 88.75 188 TYR A N 1
ATOM 1476 C CA . TYR A 1 188 ? -18.730 -4.349 42.422 1.00 88.75 188 TYR A CA 1
ATOM 1477 C C . TYR A 1 188 ? -18.731 -3.276 41.319 1.00 88.75 188 TYR A C 1
ATOM 1479 O O . TYR A 1 188 ? -17.740 -3.100 40.615 1.00 88.75 188 TYR A O 1
ATOM 1487 N N . LEU A 1 189 ? -19.807 -2.488 41.220 1.00 91.38 189 LEU A N 1
ATOM 1488 C CA . LEU A 1 189 ? -19.920 -1.406 40.237 1.00 91.38 189 LEU A CA 1
ATOM 1489 C C . LEU A 1 189 ? -18.842 -0.333 40.440 1.00 91.38 189 LEU A C 1
ATOM 1491 O O . LEU A 1 189 ? -18.338 0.241 39.476 1.00 91.38 189 LEU A O 1
ATOM 1495 N N . LYS A 1 190 ? -18.478 -0.053 41.697 1.00 91.75 190 LYS A N 1
ATOM 1496 C CA . LYS A 1 190 ? -17.386 0.866 42.014 1.00 91.75 190 LYS A CA 1
ATOM 1497 C C . LYS A 1 190 ? -16.040 0.334 41.514 1.00 91.75 190 LYS A C 1
ATOM 1499 O O . LYS A 1 190 ? -15.284 1.110 40.945 1.00 91.75 190 LYS A O 1
ATOM 1504 N N . GLU A 1 191 ? -15.744 -0.950 41.708 1.00 90.50 191 GLU A N 1
ATOM 1505 C CA . GLU A 1 191 ? -14.496 -1.549 41.213 1.00 90.50 191 GLU A CA 1
ATOM 1506 C C . GLU A 1 191 ? -14.396 -1.472 39.680 1.00 90.50 191 GLU A C 1
ATOM 1508 O O . GLU A 1 191 ? -13.344 -1.105 39.155 1.00 90.50 191 GLU A O 1
ATOM 1513 N N . GLU A 1 192 ? -15.489 -1.731 38.954 1.00 89.00 192 GLU A N 1
ATOM 1514 C CA . GLU A 1 192 ? -15.516 -1.570 37.491 1.00 89.00 192 GLU A CA 1
ATOM 1515 C C . GLU A 1 192 ? -15.322 -0.108 37.052 1.00 89.00 192 GLU A C 1
ATOM 1517 O O . GLU A 1 192 ? -14.581 0.157 36.101 1.00 89.00 192 GLU A O 1
ATOM 1522 N N . LEU A 1 193 ? -15.938 0.848 37.761 1.00 88.69 193 LEU A N 1
ATOM 1523 C CA . LEU A 1 193 ? -15.740 2.283 37.528 1.00 88.69 193 LEU A CA 1
ATOM 1524 C C . LEU A 1 193 ? -14.293 2.715 37.751 1.00 88.69 193 LEU A C 1
ATOM 1526 O O . LEU A 1 193 ? -13.764 3.486 36.950 1.00 88.69 193 LEU A O 1
ATOM 1530 N N . ASP A 1 194 ? -13.667 2.229 38.821 1.00 89.50 194 ASP A N 1
ATOM 1531 C CA . ASP A 1 194 ? -12.285 2.561 39.157 1.00 89.50 194 ASP A CA 1
ATOM 1532 C C . ASP A 1 194 ? -11.332 2.023 38.071 1.00 89.50 194 ASP A C 1
ATOM 1534 O O . ASP A 1 194 ? -10.466 2.764 37.602 1.00 89.50 194 ASP A O 1
ATOM 1538 N N . MET A 1 195 ? -11.548 0.795 37.573 1.00 86.88 195 MET A N 1
ATOM 1539 C CA . MET A 1 195 ? -10.772 0.250 36.446 1.00 86.88 195 MET A CA 1
ATOM 1540 C C . MET A 1 195 ? -10.951 1.061 35.158 1.00 86.88 195 MET A C 1
ATOM 1542 O O . MET A 1 195 ? -9.971 1.379 34.482 1.00 86.88 195 MET A O 1
ATOM 1546 N N . LEU A 1 196 ? -12.191 1.415 34.804 1.00 87.12 196 LEU A N 1
ATOM 1547 C CA . LEU A 1 196 ? -12.451 2.230 33.616 1.00 87.12 196 LEU A CA 1
ATOM 1548 C C . LEU A 1 196 ? -11.807 3.619 33.749 1.00 87.12 196 LEU A C 1
ATOM 1550 O O . LEU A 1 196 ? -11.247 4.130 32.780 1.00 87.12 196 LEU A O 1
ATOM 1554 N N . SER A 1 197 ? -11.848 4.211 34.946 1.00 86.00 197 SER A N 1
ATOM 1555 C CA . SER A 1 197 ? -11.201 5.491 35.241 1.00 86.00 197 SER A CA 1
ATOM 1556 C C . SER A 1 197 ? -9.684 5.412 35.071 1.00 86.00 197 SER A C 1
ATOM 1558 O O . SER A 1 197 ? -9.108 6.294 34.441 1.00 86.00 197 SER A O 1
ATOM 1560 N N . GLU A 1 198 ? -9.039 4.352 35.564 1.00 85.38 198 GLU A N 1
ATOM 1561 C CA . GLU A 1 198 ? -7.589 4.153 35.426 1.00 85.38 198 GLU A CA 1
ATOM 1562 C C . GLU A 1 198 ? -7.169 4.024 33.953 1.00 85.38 198 GLU A C 1
ATOM 1564 O O . GLU A 1 198 ? -6.201 4.650 33.515 1.00 85.38 198 GLU A O 1
ATOM 1569 N N . VAL A 1 199 ? -7.939 3.274 33.155 1.00 83.25 199 VAL A N 1
ATOM 1570 C CA . VAL A 1 199 ? -7.691 3.149 31.711 1.00 83.25 199 VAL A CA 1
ATOM 1571 C C . VAL A 1 199 ? -7.855 4.495 31.011 1.00 83.25 199 VAL A C 1
ATOM 1573 O O . VAL A 1 199 ? -7.014 4.858 30.193 1.00 83.25 199 VAL A O 1
ATOM 1576 N N . ILE A 1 200 ? -8.898 5.260 31.339 1.00 82.19 200 ILE A N 1
ATOM 1577 C CA . ILE A 1 200 ? -9.128 6.597 30.777 1.00 82.19 200 ILE A CA 1
ATOM 1578 C C . ILE A 1 200 ? -7.985 7.549 31.162 1.00 82.19 200 ILE A C 1
ATOM 1580 O O . ILE A 1 200 ? -7.491 8.267 30.300 1.00 82.19 200 ILE A O 1
ATOM 1584 N N . GLU A 1 201 ? -7.498 7.528 32.403 1.00 81.50 201 GLU A N 1
ATOM 1585 C CA . GLU A 1 201 ? -6.366 8.366 32.835 1.00 81.50 201 GLU A CA 1
ATOM 1586 C C . GLU A 1 201 ? -5.065 8.081 32.069 1.00 81.50 201 GLU A C 1
ATOM 1588 O O . GLU A 1 201 ? -4.225 8.974 31.921 1.00 81.50 201 GLU A O 1
ATOM 1593 N N . TYR A 1 202 ? -4.902 6.870 31.529 1.00 75.44 202 TYR A N 1
ATOM 1594 C CA . TYR A 1 202 ? -3.768 6.532 30.670 1.00 75.44 202 TYR A CA 1
ATOM 1595 C C . TYR A 1 202 ? -3.788 7.291 29.330 1.00 75.44 202 TYR A C 1
ATOM 1597 O O . TYR A 1 202 ? -2.737 7.540 28.729 1.00 75.44 202 TYR A O 1
ATOM 1605 N N . PHE A 1 203 ? -4.969 7.698 28.855 1.00 75.69 203 PHE A N 1
ATOM 1606 C CA . PHE A 1 203 ? -5.107 8.494 27.642 1.00 75.69 203 PHE A CA 1
ATOM 1607 C C . PHE A 1 203 ? -4.927 9.978 27.959 1.00 75.69 203 PHE A C 1
ATOM 1609 O O . PHE A 1 203 ? -5.701 10.597 28.686 1.00 75.69 203 PHE A O 1
ATOM 1616 N N . ASN A 1 204 ? -3.912 10.591 27.349 1.00 66.25 204 ASN A N 1
ATOM 1617 C CA . ASN A 1 204 ? -3.731 12.036 27.409 1.00 66.25 204 ASN A CA 1
ATOM 1618 C C . ASN A 1 204 ? -4.775 12.722 26.514 1.00 66.25 204 ASN A C 1
ATOM 1620 O O . ASN A 1 204 ? -4.520 13.006 25.340 1.00 66.25 204 ASN A O 1
ATOM 1624 N N . PHE A 1 205 ? -5.975 12.944 27.047 1.00 61.62 205 PHE A N 1
ATOM 1625 C CA . PHE A 1 205 ? -7.000 13.711 26.353 1.00 61.62 205 PHE A CA 1
ATOM 1626 C C . PHE A 1 205 ? -6.538 15.159 26.214 1.00 61.62 205 PHE A C 1
ATOM 1628 O O . PHE A 1 205 ? -6.120 15.786 27.187 1.00 61.62 205 PHE A O 1
ATOM 1635 N N . TYR A 1 206 ? -6.661 15.723 25.010 1.00 51.16 206 TYR A N 1
ATOM 1636 C CA . TYR A 1 206 ? -6.653 17.174 24.876 1.00 51.16 206 TYR A CA 1
ATOM 1637 C C . TYR A 1 206 ? -7.777 17.708 25.763 1.00 51.16 206 TYR A C 1
ATOM 1639 O O . TYR A 1 206 ? -8.955 17.477 25.484 1.00 51.16 206 TYR A O 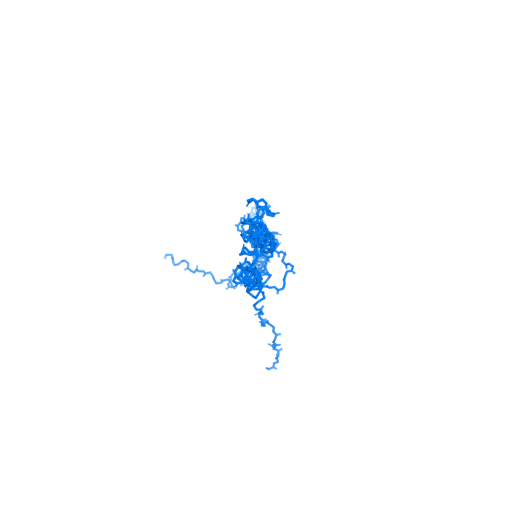1
ATOM 1647 N N . SER A 1 207 ? -7.419 18.408 26.839 1.00 51.25 207 SER A N 1
ATOM 1648 C CA . SER A 1 207 ? -8.357 19.253 27.557 1.00 51.25 207 SER A CA 1
ATOM 1649 C C . SER A 1 207 ? -8.842 20.290 26.553 1.00 51.25 207 SER A C 1
ATOM 1651 O O . SER A 1 207 ? -8.135 21.245 26.234 1.00 51.25 207 SER A O 1
ATOM 1653 N N . VAL A 1 208 ? -10.023 20.061 25.981 1.00 47.50 208 VAL A N 1
ATOM 1654 C CA . VAL A 1 208 ? -10.763 21.129 25.325 1.00 47.50 208 VAL A CA 1
ATOM 1655 C C . VAL A 1 208 ? -11.106 22.085 26.457 1.00 47.50 208 VAL A C 1
ATOM 1657 O O . VAL A 1 208 ? -12.033 21.823 27.226 1.00 47.50 208 VAL A O 1
ATOM 1660 N N . ASP A 1 209 ? -10.283 23.122 26.625 1.00 41.88 209 ASP A N 1
ATOM 1661 C CA . ASP A 1 209 ? -10.612 24.266 27.466 1.00 41.88 209 ASP A CA 1
ATOM 1662 C C . ASP A 1 209 ? -12.018 24.719 27.052 1.00 41.88 209 ASP A C 1
ATOM 1664 O O . ASP A 1 209 ? -12.251 25.087 25.897 1.00 41.88 209 ASP A O 1
ATOM 1668 N N . LYS A 1 210 ? -12.969 24.550 27.973 1.00 41.09 210 LYS A N 1
ATOM 1669 C CA . LYS A 1 210 ? -14.357 24.990 27.815 1.00 41.09 210 LYS A CA 1
ATOM 1670 C C . LYS A 1 210 ? -14.445 26.508 27.817 1.00 41.09 210 LYS A C 1
ATOM 1672 O O . LYS A 1 210 ? -13.717 27.136 28.618 1.00 41.09 210 LYS A O 1
#

Sequence (210 aa):
MNEYAGKKKSKHNLQRTMIIYFLLIGFASLLVGVEFIMDTHGAELKQALFSNFEKHSRNEISPDEVFAPIDKLRNKAILMIAIIMFVMIIVLTMFIKNITEPLQHMIEASEGISEGDLSQTIKIHSNNELAELGNVINEMSSNLQEIILLSQNMCSSGVDFVAKTSSILEHETVTPEDIQNVREEILYLKEELDMLSEVIEYFNFYSVDK

Foldseek 3Di:
DDDPDDDDPQPAVVVVLVVVLVCQLVVLVVVLVVVLCCLVPPVVLVVLLVVLVVCVVVVNDDPVSSCVSVVVSVVVNVVSVVVSVVSVVVSVVVCCVQPVVLVVLLVVLLVCVVVPNLVRARDDPDSHPSNVVSVVSNVVSVLVVVLVVLVVVLVVLVVVLVVLLVVQVPDPDRDPVSVVVNVVSVVVSVVSVVVSVVSVVVDPDDPPPD